Protein AF-A0A9E2AXS6-F1 (afdb_monomer)

Mean predicted aligned error: 6.11 Å

Sequence (182 aa):
MDFKIKNWVALSLIPQVILVKWMANYPDAIEKYYSEGIYPWISKFFRILYGWIPFSIGDVFYFILSVLAIWYVIKQWSEIRTYPLRFLRDVLFVLSIVYFTFHLLWGMNYYRQPLAQKFAFNEKHSDHDIIGLVEVLILKTNELQFRITQDTALAVNIPYSKNEIFNKTLIGYENLKKDYPF

Solvent-accessible surface area (backbone atoms only — not comparable to full-atom values): 10368 Å² total; per-residue (Å²): 130,60,72,66,58,50,50,52,47,22,59,44,35,58,62,50,53,52,50,52,61,57,53,52,77,37,20,69,57,34,36,57,54,39,53,68,47,50,36,54,57,53,53,48,52,52,41,69,76,48,60,84,51,98,59,66,64,65,58,54,50,54,50,52,51,50,53,51,52,52,50,49,50,64,75,40,43,68,57,42,71,75,39,49,69,61,48,50,46,54,50,36,28,51,48,23,54,51,52,51,48,43,38,73,66,55,49,54,61,80,34,38,68,57,66,43,71,76,67,70,49,85,87,76,81,53,74,65,57,53,50,53,50,51,53,53,50,51,54,51,49,53,51,49,46,30,72,76,56,76,36,83,87,56,80,82,80,74,96,61,54,73,68,55,51,51,52,51,48,53,54,48,51,64,55,47,37,76,83,50,82,123

Structure (mmCIF, N/CA/C/O backbone):
data_AF-A0A9E2AXS6-F1
#
_entry.id   AF-A0A9E2AXS6-F1
#
loop_
_atom_site.group_PDB
_atom_site.id
_atom_site.type_symbol
_atom_site.label_atom_id
_atom_site.label_alt_id
_atom_site.label_comp_id
_atom_site.label_asym_id
_atom_site.label_entity_id
_atom_site.label_seq_id
_atom_site.pdbx_PDB_ins_code
_atom_site.Cartn_x
_atom_site.Cartn_y
_atom_site.Cartn_z
_atom_site.occupancy
_atom_site.B_iso_or_equiv
_atom_site.auth_seq_id
_atom_site.auth_comp_id
_atom_site.auth_asym_id
_atom_site.auth_atom_id
_atom_site.pdbx_PDB_model_num
ATOM 1 N N . MET A 1 1 ? 24.253 -7.230 -12.692 1.00 58.81 1 MET A N 1
ATOM 2 C CA . MET A 1 1 ? 23.040 -8.008 -13.018 1.00 58.81 1 MET A CA 1
ATOM 3 C C . MET A 1 1 ? 22.976 -8.159 -14.522 1.00 58.81 1 MET A C 1
ATOM 5 O O . MET A 1 1 ? 23.030 -7.144 -15.210 1.00 58.81 1 MET A O 1
ATOM 9 N N . ASP A 1 2 ? 22.918 -9.391 -15.018 1.00 76.50 2 ASP A N 1
ATOM 10 C CA . ASP A 1 2 ? 22.950 -9.654 -16.455 1.00 76.50 2 ASP A CA 1
ATOM 11 C C . ASP A 1 2 ? 21.792 -8.968 -17.178 1.00 76.50 2 ASP A C 1
ATOM 13 O O . ASP A 1 2 ? 20.641 -9.012 -16.733 1.00 76.50 2 ASP A O 1
ATOM 17 N N . PHE A 1 3 ? 22.092 -8.366 -18.333 1.00 74.62 3 PHE A N 1
ATOM 18 C CA . PHE A 1 3 ? 21.101 -7.714 -19.194 1.00 74.62 3 PHE A CA 1
ATOM 19 C C . PHE A 1 3 ? 19.908 -8.628 -19.508 1.00 74.62 3 PHE A C 1
ATOM 21 O O . PHE A 1 3 ? 18.775 -8.158 -19.594 1.00 74.62 3 PHE A O 1
ATOM 28 N N . LYS A 1 4 ? 20.148 -9.941 -19.604 1.00 84.50 4 LYS A N 1
ATOM 29 C CA . LYS A 1 4 ? 19.104 -10.949 -19.814 1.00 84.50 4 LYS A CA 1
ATOM 30 C C . LYS A 1 4 ? 18.105 -11.003 -18.655 1.00 84.50 4 LYS A C 1
ATOM 32 O O . LYS A 1 4 ? 16.907 -11.004 -18.907 1.00 84.50 4 LYS A O 1
ATOM 37 N N . ILE A 1 5 ? 18.568 -10.986 -17.403 1.00 88.31 5 ILE A N 1
ATOM 38 C CA . ILE A 1 5 ? 17.687 -11.068 -16.225 1.00 88.31 5 ILE A CA 1
ATOM 39 C C . ILE A 1 5 ? 16.810 -9.816 -16.136 1.00 88.31 5 ILE A C 1
ATOM 41 O O . ILE A 1 5 ? 15.606 -9.926 -15.924 1.00 88.31 5 ILE A O 1
ATOM 45 N N . LYS A 1 6 ? 17.384 -8.626 -16.365 1.00 88.75 6 LYS A N 1
ATOM 46 C CA . LYS A 1 6 ? 16.609 -7.373 -16.392 1.00 88.75 6 LYS A CA 1
ATOM 47 C C . LYS A 1 6 ? 15.482 -7.416 -17.422 1.00 88.75 6 LYS A C 1
ATOM 49 O O . LYS A 1 6 ? 14.370 -7.002 -17.113 1.00 88.75 6 LYS A O 1
ATOM 54 N N . ASN A 1 7 ? 15.762 -7.932 -18.619 1.00 92.69 7 ASN A N 1
ATOM 55 C CA . ASN A 1 7 ? 14.753 -8.065 -19.667 1.00 92.69 7 ASN A CA 1
ATOM 56 C C . ASN A 1 7 ? 13.635 -9.027 -19.253 1.00 92.69 7 ASN A C 1
ATOM 58 O O . ASN A 1 7 ? 12.468 -8.681 -19.395 1.00 92.69 7 ASN A O 1
ATOM 62 N N . TRP A 1 8 ? 13.974 -10.198 -18.704 1.00 95.38 8 TRP A N 1
ATOM 63 C CA . TRP A 1 8 ? 12.973 -11.168 -18.247 1.00 95.38 8 TRP A CA 1
ATOM 64 C C . TRP A 1 8 ? 12.072 -10.605 -17.153 1.00 95.38 8 TRP A C 1
ATOM 66 O O . TRP A 1 8 ? 10.854 -10.743 -17.234 1.00 95.38 8 TRP A O 1
ATOM 76 N N . VAL A 1 9 ? 12.652 -9.918 -16.169 1.00 95.62 9 VAL A N 1
ATOM 77 C CA . VAL A 1 9 ? 11.870 -9.279 -15.106 1.00 95.62 9 VAL A CA 1
ATOM 78 C C . VAL A 1 9 ? 10.984 -8.174 -15.684 1.00 95.62 9 VAL A C 1
ATOM 80 O O . VAL A 1 9 ? 9.785 -8.185 -15.433 1.00 95.62 9 VAL A O 1
ATOM 83 N N . ALA A 1 10 ? 11.509 -7.282 -16.529 1.00 96.19 10 ALA A N 1
ATOM 84 C CA . ALA A 1 10 ? 10.700 -6.240 -17.169 1.00 96.19 10 ALA A CA 1
ATOM 85 C C . ALA A 1 10 ? 9.526 -6.822 -17.981 1.00 96.19 10 ALA A C 1
ATOM 87 O O . ALA A 1 10 ? 8.395 -6.354 -17.861 1.00 96.19 10 ALA A O 1
ATOM 88 N N . LEU A 1 11 ? 9.772 -7.880 -18.761 1.00 96.12 11 LEU A N 1
ATOM 89 C CA . LEU A 1 11 ? 8.738 -8.563 -19.544 1.00 96.12 11 LEU A CA 1
ATOM 90 C C . LEU A 1 11 ? 7.706 -9.276 -18.666 1.00 96.12 11 LEU A C 1
ATOM 92 O O . LEU A 1 11 ? 6.553 -9.397 -19.073 1.00 96.12 11 LEU A O 1
ATOM 96 N N . SER A 1 12 ? 8.084 -9.697 -17.455 1.00 97.06 12 SER A N 1
ATOM 97 C CA . SER A 1 12 ? 7.172 -10.356 -16.518 1.00 97.06 12 SER A CA 1
ATOM 98 C C . SER A 1 12 ? 6.053 -9.442 -16.003 1.00 97.06 12 SER A C 1
ATOM 100 O O . SER A 1 12 ? 5.047 -9.947 -15.512 1.00 97.06 12 SER A O 1
ATOM 102 N N . LEU A 1 13 ? 6.156 -8.117 -16.173 1.00 97.81 13 LEU A N 1
ATOM 103 C CA . LEU A 1 13 ? 5.074 -7.189 -15.829 1.00 97.81 13 LEU A CA 1
ATOM 104 C C . LEU A 1 13 ? 3.762 -7.535 -16.554 1.00 97.81 13 LEU A C 1
ATOM 106 O O . LEU A 1 13 ? 2.695 -7.490 -15.949 1.00 97.81 13 LEU A O 1
ATOM 110 N N . ILE A 1 14 ? 3.830 -7.923 -17.831 1.00 97.62 14 ILE A N 1
ATOM 111 C CA . ILE A 1 14 ? 2.642 -8.259 -18.630 1.00 97.62 14 ILE A CA 1
ATOM 112 C C . ILE A 1 14 ? 1.896 -9.474 -18.046 1.00 97.62 14 ILE A C 1
ATOM 114 O O . ILE A 1 14 ? 0.718 -9.327 -17.707 1.00 97.62 14 ILE A O 1
ATOM 118 N N . PRO A 1 15 ? 2.526 -10.656 -17.872 1.00 97.69 15 PRO A N 1
ATOM 119 C CA . PRO A 1 15 ? 1.846 -11.795 -17.268 1.00 97.69 15 PRO A CA 1
ATOM 120 C C . PRO A 1 15 ? 1.442 -11.540 -15.812 1.00 97.69 15 PRO A C 1
ATOM 122 O O . PRO A 1 15 ? 0.398 -12.039 -15.407 1.00 97.69 15 PRO A O 1
ATOM 125 N N . GLN A 1 16 ? 2.183 -10.733 -15.038 1.00 97.94 16 GLN A N 1
ATOM 126 C CA . GLN A 1 16 ? 1.755 -10.339 -13.688 1.00 97.94 16 GLN A CA 1
ATOM 127 C C . GLN A 1 16 ? 0.420 -9.583 -13.708 1.00 97.94 16 GLN A C 1
ATOM 129 O O . GLN A 1 16 ? -0.488 -9.932 -12.957 1.00 97.94 16 GLN A O 1
ATOM 134 N N . VAL A 1 17 ? 0.276 -8.576 -14.577 1.00 97.88 17 VAL A N 1
ATOM 135 C CA . VAL A 1 17 ? -0.967 -7.795 -14.693 1.00 97.88 17 VAL A CA 1
ATOM 136 C C . VAL A 1 17 ? -2.133 -8.676 -15.132 1.00 97.88 17 VAL A C 1
ATOM 138 O O . VAL A 1 17 ? -3.232 -8.564 -14.588 1.00 97.88 17 VAL A O 1
ATOM 141 N N . ILE A 1 18 ? -1.901 -9.571 -16.097 1.00 98.38 18 ILE A N 1
ATOM 142 C CA . ILE A 1 18 ? -2.919 -10.525 -16.555 1.00 98.38 18 ILE A CA 1
ATOM 143 C C . ILE A 1 18 ? -3.327 -11.459 -15.412 1.00 98.38 18 ILE A C 1
ATOM 145 O O . ILE A 1 18 ? -4.519 -11.644 -15.181 1.00 98.38 18 ILE A O 1
ATOM 149 N N . LEU A 1 19 ? -2.360 -12.002 -14.669 1.00 97.69 19 LEU A N 1
ATOM 150 C CA . LEU A 1 19 ? -2.612 -12.907 -13.552 1.00 97.69 19 LEU A CA 1
ATOM 151 C C . LEU A 1 19 ? -3.416 -12.222 -12.442 1.00 97.69 19 LEU A C 1
ATOM 153 O O . LEU A 1 19 ? -4.401 -12.785 -11.978 1.00 97.69 19 LEU A O 1
ATOM 157 N N . VAL A 1 20 ? -3.044 -11.001 -12.047 1.00 97.44 20 VAL A N 1
ATOM 158 C CA . VAL A 1 20 ? -3.787 -10.235 -11.034 1.00 97.44 20 VAL A CA 1
ATOM 159 C C . VAL A 1 20 ? -5.210 -9.954 -11.500 1.00 97.44 20 VAL A C 1
ATOM 161 O O . VAL A 1 20 ? -6.147 -10.210 -10.750 1.00 97.44 20 VAL A O 1
ATOM 164 N N . L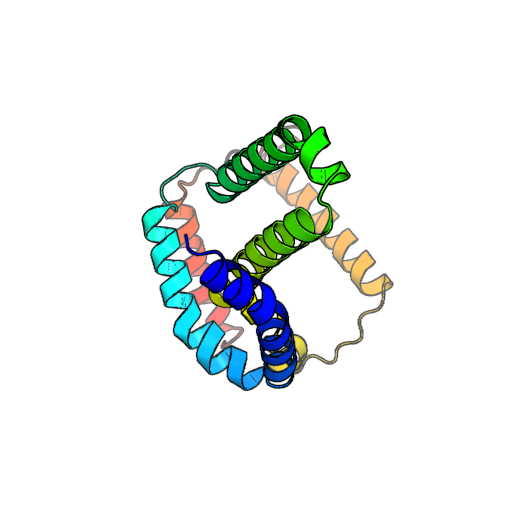YS A 1 21 ? -5.398 -9.489 -12.742 1.00 96.94 21 LYS A N 1
ATOM 165 C CA . LYS A 1 21 ? -6.742 -9.262 -13.295 1.00 96.94 21 LYS A CA 1
ATOM 166 C C . LYS A 1 21 ? -7.569 -10.540 -13.359 1.00 96.94 21 LYS A C 1
ATOM 168 O O . LYS A 1 21 ? -8.769 -10.491 -13.124 1.00 96.94 21 LYS A O 1
ATOM 173 N N . TRP A 1 22 ? -6.948 -11.670 -13.682 1.00 97.62 22 TRP A N 1
ATOM 174 C CA . TRP A 1 22 ? -7.623 -12.960 -13.682 1.00 97.62 22 TRP A CA 1
ATOM 175 C C . TRP A 1 22 ? -8.047 -13.359 -12.263 1.00 97.62 22 TRP A C 1
ATOM 177 O O . TRP A 1 22 ? -9.222 -13.660 -12.060 1.00 97.62 22 TRP A O 1
ATOM 187 N N . MET A 1 23 ? -7.140 -13.267 -11.282 1.00 96.25 23 MET A N 1
ATOM 188 C CA . MET A 1 23 ? -7.427 -13.545 -9.868 1.00 96.25 23 MET A CA 1
ATOM 189 C C . MET A 1 23 ? -8.508 -12.622 -9.295 1.00 96.25 23 MET A C 1
ATOM 191 O O . MET A 1 23 ? -9.326 -13.082 -8.508 1.00 96.25 23 MET A O 1
ATOM 195 N N . ALA A 1 24 ? -8.555 -11.355 -9.716 1.00 95.38 24 ALA A N 1
ATOM 196 C CA . ALA A 1 24 ? -9.552 -10.380 -9.274 1.00 95.38 24 ALA A CA 1
ATOM 197 C C . ALA A 1 24 ? -11.007 -10.789 -9.578 1.00 95.38 24 ALA A C 1
ATOM 199 O O . ALA A 1 24 ? -11.921 -10.280 -8.939 1.00 95.38 24 ALA A O 1
ATOM 200 N N . ASN A 1 25 ? -11.234 -11.729 -10.506 1.00 96.31 25 ASN A N 1
ATOM 201 C CA . ASN A 1 25 ? -12.567 -12.290 -10.763 1.00 96.31 25 ASN A CA 1
ATOM 202 C C . ASN A 1 25 ? -12.991 -13.357 -9.739 1.00 96.31 25 ASN A C 1
ATOM 204 O O . ASN A 1 25 ? -14.109 -13.857 -9.822 1.00 96.31 25 ASN A O 1
ATOM 208 N N . TYR A 1 26 ? -12.132 -13.701 -8.772 1.00 96.06 26 TYR A N 1
ATOM 209 C CA . TYR A 1 26 ? -12.410 -14.693 -7.730 1.00 96.06 26 TYR A CA 1
ATOM 210 C C . TYR A 1 26 ? -12.238 -14.108 -6.312 1.00 96.06 26 TYR A C 1
ATOM 212 O O . TYR A 1 26 ? -11.352 -14.551 -5.571 1.00 96.06 26 TYR A O 1
ATOM 220 N N . PRO A 1 27 ? -13.078 -13.138 -5.894 1.00 94.50 27 PRO A N 1
ATOM 221 C CA . PRO A 1 27 ? -12.972 -12.510 -4.574 1.00 94.50 27 PRO A CA 1
ATOM 222 C C . PRO A 1 27 ? -13.019 -13.500 -3.402 1.00 94.50 27 PRO A C 1
ATOM 224 O O . PRO A 1 27 ? -12.298 -13.314 -2.425 1.00 94.50 27 PRO A O 1
ATOM 227 N N . ASP A 1 28 ? -13.789 -14.587 -3.517 1.00 94.38 28 ASP A N 1
ATOM 228 C CA . ASP A 1 28 ? -13.878 -15.644 -2.493 1.00 94.38 28 ASP 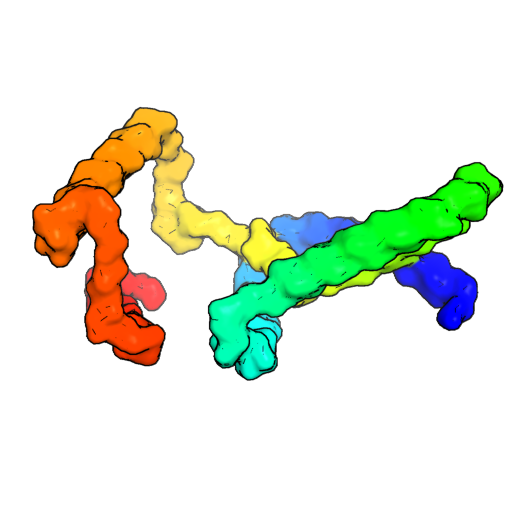A CA 1
ATOM 229 C C . ASP A 1 28 ? -12.549 -16.361 -2.265 1.00 94.38 28 ASP A C 1
ATOM 231 O O . ASP A 1 28 ? -12.155 -16.651 -1.134 1.00 94.38 28 ASP A O 1
ATOM 235 N N . ALA A 1 29 ? -11.834 -16.644 -3.356 1.00 95.69 29 ALA A N 1
ATOM 236 C CA . ALA A 1 29 ? -10.525 -17.271 -3.285 1.00 95.69 29 ALA A CA 1
ATOM 237 C C . ALA A 1 29 ? -9.503 -16.310 -2.664 1.00 95.69 29 ALA A C 1
ATOM 239 O O . ALA A 1 29 ? -8.674 -16.726 -1.855 1.00 95.69 29 ALA A O 1
ATOM 240 N N . ILE A 1 30 ? -9.578 -15.023 -3.008 1.00 96.75 30 ILE A N 1
ATOM 241 C CA . ILE A 1 30 ? -8.710 -13.992 -2.434 1.00 96.75 30 ILE A CA 1
ATOM 242 C C . ILE A 1 30 ? -8.968 -13.845 -0.935 1.00 96.75 30 ILE A C 1
ATOM 244 O O . ILE A 1 30 ? -8.006 -13.873 -0.168 1.00 96.75 30 ILE A O 1
ATOM 248 N N . GLU A 1 31 ? -10.232 -13.760 -0.512 1.00 94.81 31 GLU A N 1
ATOM 249 C CA . GLU A 1 31 ? -10.616 -13.685 0.902 1.00 94.81 31 GLU A CA 1
ATOM 250 C C . GLU A 1 31 ? -9.997 -14.855 1.677 1.00 94.81 31 GLU A C 1
ATOM 252 O O . GLU A 1 31 ? -9.205 -14.652 2.597 1.00 94.81 31 GLU A O 1
ATOM 257 N N . LYS A 1 32 ? -10.276 -16.084 1.231 1.00 95.94 32 LYS A N 1
ATOM 258 C CA . LYS A 1 32 ? -9.901 -17.306 1.943 1.00 95.94 32 LYS A CA 1
ATOM 259 C C . LYS A 1 32 ? -8.396 -17.573 1.948 1.00 95.94 32 LYS A C 1
ATOM 261 O O . LYS A 1 32 ? -7.821 -17.892 2.986 1.00 95.94 32 LYS A O 1
ATOM 266 N N . TYR A 1 33 ? -7.747 -17.513 0.786 1.00 96.69 33 TYR A N 1
ATOM 267 C CA . TYR A 1 33 ? -6.356 -17.958 0.652 1.00 96.69 33 TYR A CA 1
ATOM 268 C C . TYR A 1 33 ? -5.357 -16.831 0.897 1.00 96.69 33 TYR A C 1
ATOM 270 O O . TYR A 1 33 ? -4.318 -17.053 1.522 1.00 96.69 33 TYR A O 1
ATOM 278 N N . TYR A 1 34 ? -5.654 -15.618 0.429 1.00 97.19 34 TYR A N 1
ATOM 279 C CA . TYR A 1 34 ? -4.746 -14.489 0.579 1.00 97.19 34 TYR A CA 1
ATOM 280 C C . TYR A 1 34 ? -5.049 -13.680 1.841 1.00 97.19 34 TYR A C 1
ATOM 282 O O . TYR A 1 34 ? -4.175 -13.574 2.698 1.00 97.19 34 TYR A O 1
ATOM 290 N N . SER A 1 35 ? -6.254 -13.125 1.979 1.00 96.44 35 SER A N 1
ATOM 291 C CA . SER A 1 35 ? -6.574 -12.135 3.017 1.00 96.44 35 SER A CA 1
ATOM 292 C C . SER A 1 35 ? -6.671 -12.726 4.422 1.00 96.44 35 SER A C 1
ATOM 294 O O . SER A 1 35 ? -6.150 -12.130 5.363 1.00 96.44 35 SER A O 1
ATOM 296 N N . GLU A 1 36 ? -7.297 -13.892 4.566 1.00 95.56 36 GLU A N 1
ATOM 297 C CA . GLU A 1 36 ? -7.407 -14.628 5.833 1.00 95.56 36 GLU A CA 1
ATOM 298 C C . GLU A 1 36 ? -6.261 -15.635 6.022 1.00 95.56 36 GLU A C 1
ATOM 300 O O . GLU A 1 36 ? -5.905 -15.970 7.150 1.00 95.56 36 GLU A O 1
ATOM 305 N N . GLY A 1 37 ? -5.651 -16.094 4.924 1.00 96.62 37 GLY A N 1
ATOM 306 C CA . GLY A 1 37 ? -4.568 -17.078 4.932 1.00 96.62 37 GLY A CA 1
ATOM 307 C C . GLY A 1 37 ? -3.175 -16.458 5.050 1.00 96.62 37 GLY A C 1
ATOM 308 O O . GLY A 1 37 ? -2.561 -16.480 6.114 1.00 96.62 37 GLY A O 1
ATOM 309 N N . ILE A 1 38 ? -2.637 -15.947 3.939 1.00 97.25 38 ILE A N 1
ATOM 310 C CA . ILE A 1 38 ? -1.235 -15.499 3.821 1.00 97.25 38 ILE A CA 1
ATOM 311 C C . ILE A 1 38 ? -0.999 -14.136 4.490 1.00 97.25 38 ILE A C 1
ATOM 313 O O . ILE A 1 38 ? -0.020 -13.943 5.218 1.00 97.25 38 ILE A O 1
ATOM 317 N N . TYR A 1 39 ? -1.885 -13.175 4.244 1.00 97.81 39 TYR A N 1
ATOM 318 C CA . TYR A 1 39 ? -1.714 -11.778 4.629 1.00 97.81 39 TYR A CA 1
ATOM 319 C C . TYR A 1 39 ? -1.566 -11.547 6.144 1.00 97.81 39 TYR A C 1
ATOM 321 O O . TYR A 1 39 ? -0.737 -10.713 6.516 1.00 97.81 39 TYR A O 1
ATOM 329 N N . PRO A 1 40 ? -2.251 -12.272 7.054 1.00 97.75 40 PRO A N 1
ATOM 330 C CA . PRO A 1 40 ? -2.050 -12.095 8.491 1.00 97.75 40 PRO A CA 1
ATOM 331 C C . PRO A 1 40 ? -0.609 -12.370 8.934 1.00 97.75 40 PRO A C 1
ATOM 333 O O . PRO A 1 40 ? -0.093 -11.661 9.800 1.00 97.75 40 PRO A O 1
ATOM 336 N N . TRP A 1 41 ? 0.079 -13.333 8.308 1.00 97.62 41 TRP A N 1
ATOM 337 C CA . TRP A 1 41 ? 1.494 -13.610 8.578 1.00 97.62 41 TRP A CA 1
ATOM 338 C C . TRP A 1 41 ? 2.393 -12.478 8.091 1.00 97.62 41 TRP A C 1
ATOM 340 O O . TRP A 1 41 ? 3.261 -12.026 8.839 1.00 97.62 41 TRP A O 1
ATOM 350 N N . ILE A 1 42 ? 2.143 -11.974 6.878 1.00 97.00 42 ILE A N 1
ATOM 351 C CA . ILE A 1 42 ? 2.857 -10.822 6.307 1.00 97.00 42 ILE A CA 1
ATOM 352 C C . ILE A 1 42 ? 2.673 -9.590 7.207 1.00 97.00 42 ILE A C 1
ATOM 354 O O . ILE A 1 42 ? 3.645 -8.963 7.630 1.00 97.00 42 ILE A O 1
ATOM 358 N N . SER A 1 43 ? 1.426 -9.277 7.560 1.00 96.19 43 SER A N 1
ATOM 359 C CA . SER A 1 43 ? 1.055 -8.152 8.422 1.00 96.19 43 SER A CA 1
ATOM 360 C C . SER A 1 43 ? 1.694 -8.263 9.809 1.00 96.19 43 SER A C 1
ATOM 362 O O . SER A 1 43 ? 2.255 -7.288 10.316 1.00 96.19 43 SER A O 1
ATOM 364 N N . LYS A 1 44 ? 1.684 -9.457 10.418 1.00 96.56 44 LYS A N 1
ATOM 365 C CA . LYS A 1 44 ? 2.332 -9.705 11.713 1.00 96.56 44 LYS A CA 1
ATOM 366 C C . LYS A 1 44 ? 3.847 -9.525 11.631 1.00 96.56 44 LYS A C 1
ATOM 368 O O . LYS A 1 44 ? 4.413 -8.878 12.507 1.00 96.56 44 LYS A O 1
ATOM 373 N N . PHE A 1 45 ? 4.490 -10.051 10.590 1.00 96.62 45 PHE A N 1
ATOM 374 C CA . PHE A 1 45 ? 5.928 -9.902 10.373 1.00 96.62 45 PHE A CA 1
ATOM 375 C C . PHE A 1 45 ? 6.339 -8.425 10.306 1.00 96.62 45 PHE A C 1
ATOM 377 O O . PHE A 1 45 ? 7.180 -7.985 11.090 1.00 96.62 45 PHE A O 1
ATOM 384 N N . PHE A 1 46 ? 5.684 -7.628 9.458 1.00 94.69 46 PHE A N 1
ATOM 385 C CA . PHE A 1 46 ? 5.992 -6.200 9.352 1.00 94.69 46 PHE A CA 1
ATOM 386 C C . PHE A 1 46 ? 5.644 -5.412 10.616 1.00 94.69 46 PHE A C 1
ATOM 388 O O . PHE A 1 46 ? 6.364 -4.480 10.973 1.00 94.69 46 PHE A O 1
ATOM 395 N N . ARG A 1 47 ? 4.591 -5.804 11.341 1.00 92.56 47 ARG A N 1
ATOM 396 C CA . ARG A 1 47 ? 4.250 -5.197 12.634 1.00 92.56 47 ARG A CA 1
ATOM 397 C C . ARG A 1 47 ? 5.313 -5.462 13.697 1.00 92.56 47 ARG A C 1
ATOM 399 O O . ARG A 1 47 ? 5.593 -4.566 14.482 1.00 92.56 47 ARG A O 1
ATOM 406 N N . ILE A 1 48 ? 5.919 -6.648 13.718 1.00 95.19 48 ILE A N 1
ATOM 407 C CA . ILE A 1 48 ? 7.039 -6.949 14.622 1.00 95.19 48 ILE A CA 1
ATOM 408 C C . ILE A 1 48 ? 8.260 -6.103 14.248 1.00 95.19 48 ILE A C 1
ATOM 410 O O . ILE A 1 48 ? 8.884 -5.513 15.126 1.00 95.19 48 ILE A O 1
ATOM 414 N N . LEU A 1 49 ? 8.575 -6.002 12.953 1.00 95.50 49 LEU A N 1
ATOM 415 C CA . LEU A 1 49 ? 9.744 -5.253 12.491 1.00 95.50 49 LEU A CA 1
ATOM 416 C C . LEU A 1 49 ? 9.635 -3.745 12.729 1.00 95.50 49 LEU A C 1
ATOM 418 O O . LEU A 1 49 ? 10.602 -3.136 13.181 1.00 95.50 49 LEU A O 1
ATOM 422 N N . TYR A 1 50 ? 8.483 -3.146 12.418 1.00 93.56 50 TYR A N 1
ATOM 423 C CA . TYR A 1 50 ? 8.338 -1.689 12.343 1.00 93.56 50 TYR A CA 1
ATOM 424 C C . TYR A 1 50 ? 7.318 -1.104 13.325 1.00 93.56 50 TYR A C 1
ATOM 426 O O . TYR A 1 50 ? 7.296 0.105 13.521 1.00 93.56 50 TYR A O 1
ATOM 434 N N . GLY A 1 51 ? 6.479 -1.920 13.971 1.00 88.69 51 GLY A N 1
ATOM 435 C CA . GLY A 1 51 ? 5.363 -1.432 14.794 1.00 88.69 51 GLY A CA 1
ATOM 436 C C . GLY A 1 51 ? 5.765 -0.751 16.105 1.00 88.69 51 GLY A C 1
ATOM 437 O O . GLY A 1 51 ? 4.949 -0.052 16.699 1.00 88.69 51 GLY A O 1
ATOM 438 N N . TRP A 1 52 ? 7.008 -0.930 16.557 1.00 89.88 52 TRP A N 1
ATOM 439 C CA . TRP A 1 52 ? 7.557 -0.242 17.731 1.00 89.88 52 TRP A CA 1
ATOM 440 C C . TRP A 1 52 ? 8.106 1.157 17.403 1.00 89.88 52 TRP A C 1
ATOM 442 O O . TRP A 1 52 ? 8.383 1.935 18.316 1.00 89.88 52 TRP A O 1
ATOM 452 N N . ILE A 1 53 ? 8.247 1.496 16.118 1.00 93.12 53 ILE A N 1
ATOM 453 C CA . ILE A 1 53 ? 8.761 2.790 15.670 1.00 93.12 53 ILE A CA 1
ATOM 454 C C . ILE A 1 53 ? 7.607 3.806 15.696 1.00 93.12 53 ILE A C 1
ATOM 456 O O . ILE A 1 53 ? 6.535 3.532 15.155 1.00 93.12 53 ILE A O 1
ATOM 460 N N . PRO A 1 54 ? 7.772 4.984 16.329 1.00 89.00 54 PRO A N 1
ATOM 461 C CA . PRO A 1 54 ? 6.664 5.909 16.583 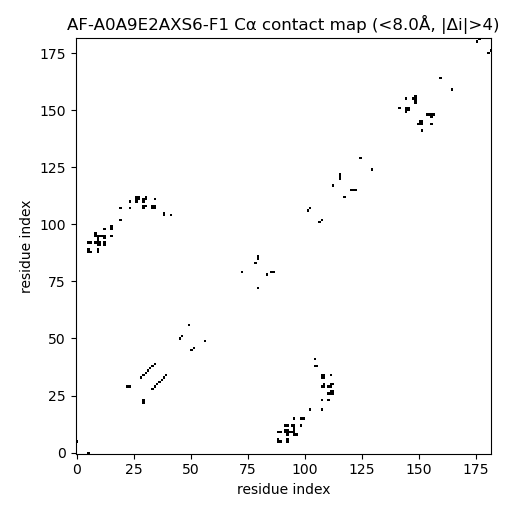1.00 89.00 54 PRO A CA 1
ATOM 462 C C . PRO A 1 54 ? 6.205 6.712 15.354 1.00 89.00 54 PRO A C 1
ATOM 464 O O . PRO A 1 54 ? 5.313 7.547 15.486 1.00 89.00 54 PRO A O 1
ATOM 467 N N . PHE A 1 55 ? 6.791 6.471 14.180 1.00 90.75 55 PHE A N 1
ATOM 468 C CA . PHE A 1 55 ? 6.459 7.115 12.907 1.00 90.75 55 PHE A CA 1
ATOM 469 C C . PHE A 1 55 ? 6.432 6.089 11.762 1.00 90.75 55 PHE A C 1
ATOM 471 O O . PHE A 1 55 ? 6.978 4.991 11.880 1.00 90.75 55 PHE A O 1
ATOM 478 N N . SER A 1 56 ? 5.796 6.443 10.641 1.00 92.44 56 SER A N 1
ATOM 479 C CA . SER A 1 56 ? 5.653 5.557 9.479 1.00 92.44 56 SER A CA 1
ATOM 480 C C . SER A 1 56 ? 6.995 5.335 8.772 1.00 92.44 56 SER A C 1
ATOM 482 O O . SER A 1 56 ? 7.538 6.232 8.128 1.00 92.44 56 SER A O 1
ATOM 484 N N . ILE A 1 57 ? 7.521 4.110 8.841 1.00 93.50 57 ILE A N 1
ATOM 485 C CA . ILE A 1 57 ? 8.694 3.696 8.050 1.00 93.50 57 ILE A CA 1
ATOM 486 C C . ILE A 1 57 ? 8.396 3.712 6.548 1.00 93.50 57 ILE A C 1
ATOM 488 O O . ILE A 1 57 ? 9.285 4.009 5.749 1.00 93.50 57 ILE A O 1
ATOM 492 N N . GLY A 1 58 ? 7.147 3.438 6.162 1.00 91.19 58 GLY A N 1
ATOM 493 C CA . GLY A 1 58 ? 6.712 3.517 4.769 1.00 91.19 58 GLY A CA 1
ATOM 494 C C . GLY A 1 58 ? 6.897 4.920 4.194 1.00 91.19 58 GLY A C 1
ATOM 495 O O . GLY A 1 58 ? 7.432 5.057 3.098 1.00 91.19 58 GLY A O 1
ATOM 496 N N . ASP A 1 59 ? 6.557 5.958 4.959 1.00 94.31 59 ASP A N 1
ATOM 497 C CA . ASP A 1 59 ? 6.662 7.352 4.507 1.00 94.31 59 ASP A CA 1
ATOM 498 C C . ASP A 1 59 ? 8.124 7.750 4.287 1.00 94.31 59 ASP A C 1
ATOM 500 O O . ASP A 1 59 ? 8.463 8.366 3.276 1.00 94.31 59 ASP A O 1
ATOM 504 N N . VAL A 1 60 ? 9.014 7.324 5.189 1.00 95.50 60 VAL A N 1
ATOM 505 C CA . VAL A 1 60 ? 10.462 7.520 5.033 1.00 95.50 60 VAL A CA 1
ATOM 506 C C . VAL A 1 60 ? 10.977 6.799 3.787 1.00 95.50 60 VAL A C 1
ATOM 508 O O . VAL A 1 60 ? 11.753 7.367 3.018 1.00 95.50 60 VAL A O 1
ATOM 511 N N . PHE A 1 61 ? 10.525 5.566 3.549 1.00 92.81 61 PHE A N 1
ATOM 512 C CA . PHE A 1 61 ? 10.903 4.801 2.365 1.00 92.81 61 PHE A CA 1
ATOM 513 C C . PHE A 1 61 ? 10.423 5.475 1.070 1.00 92.81 61 PHE A C 1
ATOM 515 O O . PHE A 1 61 ? 11.218 5.638 0.142 1.00 92.81 61 PHE A O 1
ATOM 522 N N . TYR A 1 62 ? 9.170 5.941 1.016 1.00 92.56 62 TYR A N 1
ATOM 523 C CA . TYR A 1 62 ? 8.642 6.691 -0.128 1.00 92.56 62 TYR A CA 1
ATOM 524 C C . TYR A 1 62 ? 9.406 7.991 -0.371 1.00 92.56 62 TYR A C 1
ATOM 526 O O . TYR A 1 62 ? 9.720 8.306 -1.521 1.00 92.56 62 TYR A O 1
ATOM 534 N N . PHE A 1 63 ? 9.753 8.719 0.691 1.00 96.25 63 PHE A N 1
ATOM 535 C CA . PHE A 1 63 ? 10.548 9.938 0.588 1.00 96.25 63 PHE A CA 1
ATOM 536 C C . PHE A 1 63 ? 11.929 9.660 -0.019 1.00 96.25 63 PHE A C 1
ATOM 538 O O . PHE A 1 63 ? 12.297 10.274 -1.022 1.00 96.25 63 PHE A O 1
ATOM 545 N N . ILE A 1 64 ? 12.667 8.684 0.524 1.00 96.81 64 ILE A N 1
ATOM 546 C CA . ILE A 1 64 ? 14.001 8.315 0.028 1.00 96.81 64 ILE A CA 1
ATOM 547 C C . ILE A 1 64 ? 13.932 7.850 -1.430 1.00 96.81 64 ILE A C 1
ATOM 549 O O . ILE A 1 64 ? 14.710 8.325 -2.258 1.00 96.81 64 ILE A O 1
ATOM 553 N N . LEU A 1 65 ? 12.995 6.959 -1.770 1.00 94.19 65 LEU A N 1
ATOM 554 C CA . LEU A 1 65 ? 12.828 6.487 -3.146 1.00 94.19 65 LEU A CA 1
ATOM 555 C C . LEU A 1 65 ? 12.524 7.630 -4.118 1.00 94.19 65 LEU A C 1
ATOM 557 O O . LEU A 1 65 ? 13.091 7.659 -5.209 1.00 94.19 65 LEU A O 1
ATOM 561 N N . SER A 1 66 ? 11.675 8.578 -3.720 1.00 95.38 66 SER A N 1
ATOM 562 C CA . SER A 1 66 ? 11.321 9.731 -4.554 1.00 95.38 66 SER A CA 1
ATOM 563 C C . SER A 1 66 ? 12.535 10.623 -4.814 1.00 95.38 66 SER A C 1
ATOM 565 O O . SER A 1 66 ? 12.804 10.982 -5.960 1.00 95.38 66 SER A O 1
ATOM 567 N N . VAL A 1 67 ? 13.322 10.920 -3.774 1.00 97.62 67 VAL A N 1
ATOM 568 C CA . VAL A 1 67 ? 14.561 11.704 -3.899 1.00 97.62 67 VAL A CA 1
ATOM 569 C C . VAL A 1 67 ? 15.568 10.998 -4.809 1.00 97.62 67 VAL A C 1
ATOM 571 O O . VAL A 1 67 ? 16.121 11.625 -5.713 1.00 97.62 67 VAL A O 1
ATOM 574 N N . LEU A 1 68 ? 15.781 9.692 -4.621 1.00 96.00 68 LEU A N 1
ATOM 575 C CA . LEU A 1 68 ? 16.699 8.907 -5.451 1.00 96.00 68 LEU A CA 1
ATOM 576 C C . LEU A 1 68 ? 16.247 8.838 -6.914 1.00 96.00 68 LEU A C 1
ATOM 578 O O . LEU A 1 68 ? 17.084 8.953 -7.809 1.00 96.00 68 LEU A O 1
ATOM 582 N N . ALA A 1 69 ? 14.945 8.684 -7.167 1.00 94.06 69 ALA A N 1
ATOM 583 C CA . ALA A 1 69 ? 14.390 8.664 -8.516 1.00 94.06 69 ALA A CA 1
ATOM 584 C C . ALA A 1 69 ? 14.590 10.010 -9.229 1.00 94.06 69 ALA A C 1
ATOM 586 O O . ALA A 1 69 ? 15.083 10.037 -10.358 1.00 94.06 69 ALA A O 1
ATOM 587 N N . ILE A 1 70 ? 14.279 11.125 -8.559 1.00 96.62 70 ILE A N 1
ATOM 588 C CA . ILE A 1 70 ? 14.488 12.477 -9.098 1.00 96.62 70 ILE A CA 1
ATOM 589 C C . ILE A 1 70 ? 15.973 12.711 -9.380 1.00 96.62 70 ILE A C 1
ATOM 591 O O . ILE A 1 70 ? 16.342 13.123 -10.481 1.00 96.62 70 ILE A O 1
ATOM 595 N N . TRP A 1 71 ? 16.837 12.401 -8.412 1.00 96.94 71 TRP A N 1
ATOM 596 C CA . TRP A 1 71 ? 18.281 12.548 -8.566 1.00 96.94 71 TRP A CA 1
ATOM 597 C C . TRP A 1 71 ? 18.824 11.722 -9.738 1.00 96.94 71 TRP A C 1
ATOM 599 O O . TRP A 1 71 ? 19.612 12.236 -10.533 1.00 96.94 71 TRP A O 1
ATOM 609 N N . TYR A 1 72 ? 18.369 10.474 -9.892 1.00 94.19 72 TYR A N 1
ATOM 610 C CA . TYR A 1 72 ? 18.743 9.614 -11.014 1.00 94.19 72 TYR A CA 1
ATOM 611 C C . TYR A 1 72 ? 18.338 10.223 -12.362 1.00 94.19 72 TYR A C 1
ATOM 613 O O . TYR A 1 72 ? 19.167 10.292 -13.268 1.00 94.19 72 TYR A O 1
ATOM 621 N N . VAL A 1 73 ? 17.101 10.716 -12.490 1.00 94.88 73 VAL A N 1
ATOM 622 C CA . VAL A 1 73 ? 16.611 11.331 -13.735 1.00 94.88 73 VAL A CA 1
ATOM 623 C C . VAL A 1 73 ? 17.409 12.585 -14.093 1.00 94.88 73 VAL A C 1
ATOM 625 O O . VAL A 1 73 ? 17.800 12.737 -15.249 1.00 94.88 73 VAL A O 1
ATOM 628 N N . ILE A 1 74 ? 17.694 13.455 -13.118 1.00 96.38 74 ILE A N 1
ATOM 629 C CA . ILE A 1 74 ? 18.491 14.672 -13.341 1.00 96.38 74 ILE A CA 1
ATOM 630 C C . ILE A 1 74 ? 19.911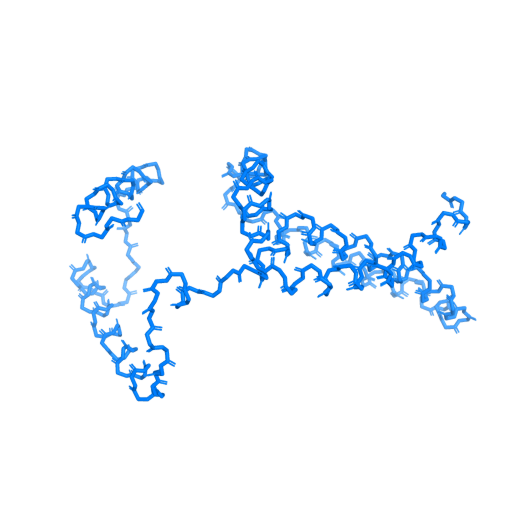 14.303 -13.778 1.00 96.38 74 ILE A C 1
ATOM 632 O O . ILE A 1 74 ? 20.405 14.809 -14.785 1.00 96.38 74 ILE A O 1
ATOM 636 N N . LYS A 1 75 ? 20.565 13.394 -13.045 1.00 95.81 75 LYS A N 1
ATOM 637 C CA . LYS A 1 75 ? 21.948 12.986 -13.313 1.00 95.81 75 LYS A CA 1
ATOM 638 C C . LYS A 1 75 ? 22.102 12.296 -14.668 1.00 95.81 75 LYS A C 1
ATOM 640 O O . LYS A 1 75 ? 23.095 12.519 -15.354 1.00 95.81 75 LYS A O 1
ATOM 645 N N . GLN A 1 76 ? 21.126 11.475 -15.052 1.00 94.06 76 GLN A N 1
ATOM 646 C CA . GLN A 1 76 ? 21.187 10.643 -16.253 1.00 94.06 76 GLN A CA 1
ATOM 647 C C . GLN A 1 76 ? 20.432 11.241 -17.449 1.00 94.06 76 GLN A C 1
ATOM 649 O O . GLN A 1 76 ? 20.236 10.561 -18.455 1.00 94.06 76 GLN A O 1
ATOM 654 N N . TRP A 1 77 ? 20.028 12.514 -17.369 1.00 95.06 77 TRP A N 1
ATOM 655 C CA . TRP A 1 77 ? 19.157 13.165 -18.351 1.00 95.06 77 TRP A CA 1
ATOM 656 C C . TRP A 1 77 ? 19.658 13.073 -19.798 1.00 95.06 77 TRP A C 1
ATOM 658 O O . TRP A 1 77 ? 18.876 12.816 -20.717 1.00 95.06 77 TRP A O 1
ATOM 668 N N . SER A 1 78 ? 20.965 13.247 -20.012 1.00 94.25 78 SER A N 1
ATOM 669 C CA . SER A 1 78 ? 21.575 13.137 -21.340 1.00 94.25 78 SER A CA 1
ATOM 670 C C . SER A 1 78 ? 21.462 11.716 -21.901 1.00 94.25 78 SER A C 1
ATOM 672 O O . SER A 1 78 ? 20.975 11.548 -23.016 1.00 94.25 78 SER A O 1
ATOM 674 N N . GLU A 1 79 ? 21.817 10.687 -21.125 1.00 92.31 79 GLU A N 1
ATOM 675 C CA . GLU A 1 79 ? 21.708 9.288 -21.565 1.00 92.31 79 GLU A CA 1
ATOM 676 C C . GLU A 1 79 ? 20.247 8.872 -21.770 1.00 92.31 79 GLU A C 1
ATOM 678 O O . GLU A 1 79 ? 19.955 8.167 -22.732 1.00 92.31 79 GLU A O 1
ATOM 683 N N . ILE A 1 80 ? 19.321 9.335 -20.923 1.00 94.38 80 ILE A N 1
ATOM 684 C CA . ILE A 1 80 ? 17.882 9.068 -21.076 1.00 94.38 80 ILE A CA 1
ATOM 685 C C . ILE A 1 80 ? 17.388 9.575 -22.435 1.00 94.38 80 ILE A C 1
ATOM 687 O O . ILE A 1 80 ? 16.656 8.866 -23.127 1.00 94.38 80 ILE A O 1
ATOM 691 N N . ARG A 1 81 ? 17.819 10.774 -22.848 1.00 93.75 81 ARG A N 1
ATOM 692 C CA . ARG A 1 81 ? 17.475 11.334 -24.162 1.00 93.75 81 ARG A CA 1
ATOM 693 C C . ARG A 1 81 ? 18.140 10.597 -25.319 1.00 93.75 81 ARG A C 1
ATOM 695 O O . ARG A 1 81 ? 17.509 10.433 -26.357 1.00 93.75 81 ARG A O 1
ATOM 702 N N . THR A 1 82 ? 19.383 10.150 -25.156 1.00 95.50 82 THR A N 1
ATOM 703 C CA . THR A 1 82 ? 20.107 9.421 -26.208 1.00 95.50 82 THR A CA 1
ATOM 704 C C . THR A 1 82 ? 19.618 7.977 -26.369 1.00 95.50 82 THR A C 1
ATOM 706 O O . THR A 1 82 ? 19.565 7.471 -27.487 1.00 95.50 82 THR A O 1
ATOM 709 N N . TYR A 1 83 ? 19.224 7.308 -25.281 1.00 95.06 83 TYR A N 1
ATOM 710 C CA . TYR A 1 83 ? 18.833 5.893 -25.264 1.00 95.06 83 TYR A CA 1
ATOM 711 C C . TYR A 1 83 ? 17.485 5.665 -24.553 1.00 95.06 83 TYR A C 1
ATOM 713 O O . TYR A 1 83 ? 17.417 4.934 -23.556 1.00 95.06 83 TYR A O 1
ATOM 721 N N . PRO A 1 84 ? 16.375 6.209 -25.082 1.00 93.62 84 PRO A N 1
ATOM 722 C CA . PRO A 1 84 ? 15.073 6.167 -24.413 1.00 93.62 84 PRO A CA 1
ATOM 723 C C . PRO A 1 84 ? 14.547 4.740 -24.198 1.00 93.62 84 PRO A C 1
ATOM 725 O O . PRO A 1 84 ? 13.927 4.459 -23.177 1.00 93.62 84 PRO A O 1
ATOM 728 N N . LEU A 1 85 ? 14.845 3.800 -25.104 1.00 93.75 85 LEU A N 1
ATOM 729 C CA . LEU A 1 85 ? 14.430 2.397 -24.960 1.00 93.75 85 LEU A CA 1
ATOM 730 C C . LEU A 1 85 ? 15.149 1.676 -23.811 1.00 93.75 85 LEU A C 1
ATOM 732 O O . LEU A 1 85 ? 14.564 0.814 -23.155 1.00 93.75 85 LEU A O 1
ATOM 736 N N . ARG A 1 86 ? 16.411 2.036 -23.537 1.00 91.88 86 ARG A N 1
ATOM 737 C CA . ARG A 1 86 ? 17.153 1.497 -22.389 1.00 91.88 86 ARG A CA 1
ATOM 738 C C . ARG A 1 86 ? 16.527 1.989 -21.088 1.00 91.88 86 ARG A C 1
ATOM 740 O O . ARG A 1 86 ? 16.283 1.178 -20.198 1.00 91.88 86 ARG A O 1
ATOM 747 N N . PHE A 1 87 ? 16.229 3.286 -21.022 1.00 93.25 87 PHE A N 1
ATOM 748 C CA . PHE A 1 87 ? 15.543 3.880 -19.881 1.00 93.25 87 PHE A CA 1
ATOM 749 C C . PHE A 1 87 ? 14.155 3.262 -19.674 1.00 93.25 87 PHE A C 1
ATOM 751 O O . PHE A 1 87 ? 13.843 2.840 -18.565 1.00 93.25 87 PHE A O 1
ATOM 758 N N . LEU A 1 88 ? 13.363 3.094 -20.740 1.00 94.06 88 LEU A N 1
ATOM 759 C CA . LEU A 1 88 ? 12.056 2.436 -20.675 1.00 94.06 88 LEU A CA 1
ATOM 760 C C . LEU A 1 88 ? 12.155 1.016 -20.105 1.00 94.06 88 LEU A C 1
ATOM 762 O O . LEU A 1 88 ? 11.371 0.657 -19.232 1.00 94.06 88 LEU A O 1
ATOM 766 N N . ARG A 1 89 ? 13.134 0.212 -20.542 1.00 94.38 89 ARG A N 1
ATOM 767 C CA . ARG A 1 89 ? 13.371 -1.120 -19.964 1.00 94.38 89 ARG A CA 1
ATOM 768 C C . ARG A 1 89 ? 13.664 -1.036 -18.466 1.00 94.38 89 ARG A C 1
ATOM 770 O O . ARG A 1 89 ? 13.127 -1.837 -17.708 1.00 94.38 89 ARG A O 1
ATOM 777 N N . ASP A 1 90 ? 14.526 -0.116 -18.038 1.00 92.50 90 ASP A N 1
ATOM 778 C CA . ASP A 1 90 ? 14.860 0.032 -16.617 1.00 92.50 90 ASP A CA 1
ATOM 779 C C . ASP A 1 90 ? 13.642 0.500 -15.793 1.00 92.50 90 ASP A C 1
ATOM 781 O O . ASP A 1 90 ? 13.427 -0.006 -14.693 1.00 92.50 90 ASP A O 1
ATOM 785 N N . VAL A 1 91 ? 12.780 1.358 -16.348 1.00 94.38 91 VAL A N 1
ATOM 786 C CA . VAL A 1 91 ? 11.487 1.721 -15.740 1.00 94.38 91 VAL A CA 1
ATOM 787 C C . VAL A 1 91 ? 10.561 0.507 -15.641 1.00 94.38 91 VAL A C 1
ATOM 789 O O . VAL A 1 91 ? 10.042 0.230 -14.564 1.00 94.38 91 VAL A O 1
ATOM 792 N N . LEU A 1 92 ? 10.379 -0.260 -16.721 1.00 96.50 92 LEU A N 1
ATOM 793 C CA . LEU A 1 92 ? 9.544 -1.470 -16.724 1.00 96.50 92 LEU A CA 1
ATOM 794 C C . LEU A 1 92 ? 10.059 -2.533 -15.749 1.00 96.50 92 LEU A C 1
ATOM 796 O O . LEU A 1 92 ? 9.270 -3.216 -15.103 1.00 96.50 92 LEU A O 1
ATOM 800 N N . PHE A 1 93 ? 11.378 -2.649 -15.607 1.00 95.81 93 PHE A N 1
ATOM 801 C CA . PHE A 1 93 ? 12.010 -3.503 -14.610 1.00 95.81 93 PHE A CA 1
ATOM 802 C C . PHE A 1 93 ? 11.612 -3.094 -13.184 1.00 95.81 93 PHE A C 1
ATOM 804 O O . PHE A 1 93 ? 11.145 -3.935 -12.416 1.00 95.81 93 PHE A O 1
ATOM 811 N N . VAL A 1 94 ? 11.747 -1.806 -12.843 1.00 95.12 94 VAL A N 1
ATOM 812 C CA . VAL A 1 94 ? 11.349 -1.285 -11.525 1.00 95.12 94 VAL A CA 1
ATOM 813 C C . VAL A 1 94 ? 9.847 -1.464 -11.303 1.00 95.12 94 VAL A C 1
ATOM 815 O O . VAL A 1 94 ? 9.446 -1.973 -10.259 1.00 95.12 94 VAL A O 1
ATOM 818 N N . LEU A 1 95 ? 9.017 -1.120 -12.292 1.00 97.00 95 LEU A N 1
ATOM 819 C CA . LEU A 1 95 ? 7.564 -1.284 -12.218 1.00 97.00 95 LEU A CA 1
ATOM 820 C C . LEU A 1 95 ? 7.157 -2.740 -12.009 1.00 97.00 95 LEU A C 1
ATOM 822 O O . LEU A 1 95 ? 6.255 -2.992 -11.222 1.00 97.00 95 LEU A O 1
ATOM 826 N N . SER A 1 96 ? 7.827 -3.696 -12.653 1.00 97.81 96 SER A N 1
ATOM 827 C CA . SER A 1 96 ? 7.566 -5.122 -12.445 1.00 97.81 96 SER A CA 1
ATOM 828 C C . SER A 1 96 ? 7.818 -5.551 -10.999 1.00 97.81 96 SER A C 1
ATOM 830 O O . SER A 1 96 ? 6.979 -6.216 -10.395 1.00 97.81 96 SER A O 1
ATOM 832 N N . ILE A 1 97 ? 8.934 -5.121 -10.404 1.00 97.06 97 ILE A N 1
ATOM 833 C CA . ILE A 1 97 ? 9.246 -5.432 -9.002 1.00 97.06 97 ILE A CA 1
ATOM 834 C C . ILE A 1 97 ? 8.238 -4.768 -8.062 1.00 97.06 97 ILE A C 1
ATOM 836 O O . ILE A 1 97 ? 7.749 -5.415 -7.134 1.00 97.06 97 ILE A O 1
ATOM 840 N N . VAL A 1 98 ? 7.920 -3.491 -8.298 1.00 96.12 98 VAL A N 1
ATOM 841 C CA . VAL A 1 98 ? 6.969 -2.734 -7.474 1.00 96.12 98 VAL A CA 1
ATOM 842 C C . VAL A 1 98 ? 5.574 -3.344 -7.570 1.00 96.12 98 VAL A C 1
ATOM 844 O O . VAL A 1 98 ? 4.944 -3.557 -6.542 1.00 96.12 98 VAL A O 1
ATOM 847 N N . TYR A 1 99 ? 5.107 -3.681 -8.774 1.00 97.81 99 TYR A N 1
ATOM 848 C CA . TYR A 1 99 ? 3.790 -4.269 -9.007 1.00 97.81 99 TYR A CA 1
ATOM 849 C C . TYR A 1 99 ? 3.648 -5.630 -8.323 1.00 97.81 99 TYR A C 1
ATOM 851 O O . TYR A 1 99 ? 2.664 -5.859 -7.615 1.00 97.81 99 TYR A O 1
ATOM 859 N N . PHE A 1 100 ? 4.646 -6.504 -8.490 1.00 98.06 100 PHE A N 1
ATOM 860 C CA . PHE A 1 100 ? 4.691 -7.800 -7.823 1.00 98.06 100 PHE A CA 1
ATOM 861 C C . PHE A 1 100 ? 4.698 -7.648 -6.301 1.00 98.06 100 PHE A C 1
ATOM 863 O O . PHE A 1 100 ? 3.855 -8.227 -5.620 1.00 98.06 100 PHE A O 1
ATOM 870 N N . THR A 1 101 ? 5.613 -6.832 -5.769 1.00 96.94 101 THR A N 1
ATOM 871 C CA . THR A 1 101 ? 5.752 -6.618 -4.322 1.00 96.94 101 THR A CA 1
ATOM 872 C C . THR A 1 101 ? 4.483 -6.007 -3.734 1.00 96.94 101 THR A C 1
ATOM 874 O O . THR A 1 101 ? 3.999 -6.492 -2.719 1.00 96.94 101 THR A O 1
ATOM 877 N N . PHE A 1 102 ? 3.889 -5.004 -4.385 1.00 96.94 102 PHE A N 1
ATOM 878 C CA . PHE A 1 102 ? 2.629 -4.398 -3.957 1.00 96.94 102 PHE A CA 1
ATOM 879 C C . PHE A 1 102 ? 1.530 -5.454 -3.824 1.00 96.94 102 PHE A C 1
ATOM 881 O O . PHE A 1 102 ? 0.952 -5.590 -2.747 1.00 96.94 102 PHE A O 1
ATOM 888 N N . HIS A 1 103 ? 1.270 -6.238 -4.877 1.00 97.69 103 HIS A N 1
ATOM 889 C CA . HIS A 1 103 ? 0.204 -7.244 -4.858 1.00 97.69 103 HIS A CA 1
ATOM 890 C C . HIS A 1 103 ? 0.487 -8.372 -3.869 1.00 97.69 103 HIS A C 1
ATOM 892 O O . HIS A 1 103 ? -0.419 -8.770 -3.141 1.00 97.69 103 HIS A O 1
ATOM 898 N N . LEU A 1 104 ? 1.737 -8.833 -3.784 1.00 96.50 104 LEU A N 1
ATOM 899 C CA . LEU A 1 104 ? 2.141 -9.856 -2.828 1.00 96.50 104 LEU A CA 1
ATOM 900 C C . LEU A 1 104 ? 1.958 -9.386 -1.382 1.00 96.50 104 LEU A C 1
ATOM 902 O O . LEU A 1 104 ? 1.436 -10.138 -0.563 1.00 96.50 104 LEU A O 1
ATOM 906 N N . LEU A 1 105 ? 2.378 -8.163 -1.056 1.00 96.69 105 LEU A N 1
ATOM 907 C CA . LEU A 1 105 ? 2.415 -7.701 0.328 1.00 96.69 105 LEU A CA 1
ATOM 908 C C . LEU A 1 105 ? 1.052 -7.251 0.854 1.00 96.69 105 LEU A C 1
ATOM 910 O O . LEU A 1 105 ? 0.742 -7.550 2.004 1.00 96.69 105 LEU A O 1
ATOM 914 N N . TRP A 1 106 ? 0.246 -6.546 0.055 1.00 96.19 106 TRP A N 1
ATOM 915 C CA . TRP A 1 106 ? -1.110 -6.156 0.477 1.00 96.19 106 TRP A CA 1
ATOM 916 C C . TRP A 1 106 ? -2.113 -5.937 -0.659 1.00 96.19 106 TRP A C 1
ATOM 918 O O . TRP A 1 106 ? -3.314 -5.889 -0.400 1.00 96.19 106 TRP A O 1
ATOM 928 N N . GLY A 1 107 ? -1.661 -5.780 -1.903 1.00 97.25 107 GLY A N 1
ATOM 929 C CA . GLY A 1 107 ? -2.486 -5.329 -3.020 1.00 97.25 107 GLY A CA 1
ATOM 930 C C . GLY A 1 107 ? -3.602 -6.297 -3.409 1.00 97.25 107 GLY A C 1
ATOM 931 O O . GLY A 1 107 ? -4.639 -5.855 -3.894 1.00 97.25 107 GLY A O 1
ATOM 932 N N . MET A 1 108 ? -3.463 -7.597 -3.131 1.00 97.31 108 MET A N 1
ATOM 933 C CA . MET A 1 108 ? -4.571 -8.531 -3.359 1.00 97.31 108 MET A CA 1
ATOM 934 C C . MET A 1 108 ? -5.784 -8.253 -2.448 1.00 97.31 108 MET A C 1
ATOM 936 O O . MET A 1 108 ? -6.904 -8.559 -2.841 1.00 97.31 108 MET A O 1
ATOM 940 N N . ASN A 1 109 ? -5.616 -7.582 -1.297 1.00 96.81 109 ASN A N 1
ATOM 941 C CA . ASN A 1 109 ? -6.737 -7.235 -0.410 1.00 96.81 109 ASN A CA 1
ATOM 942 C C . ASN A 1 109 ? -7.748 -6.247 -1.024 1.00 96.81 109 ASN A C 1
ATOM 944 O O . ASN A 1 109 ? -8.858 -6.135 -0.511 1.00 96.81 109 ASN A O 1
ATOM 948 N N . TYR A 1 110 ? -7.399 -5.533 -2.099 1.00 95.50 110 TYR A N 1
ATOM 949 C CA . TYR A 1 110 ? -8.337 -4.638 -2.795 1.00 95.50 110 TYR A CA 1
ATOM 950 C C . TYR A 1 110 ? -9.373 -5.388 -3.642 1.00 95.50 110 TYR A C 1
ATOM 952 O O . TYR A 1 110 ? -10.353 -4.792 -4.074 1.00 95.50 110 TYR A O 1
ATOM 960 N N . TYR A 1 111 ? -9.169 -6.686 -3.865 1.00 95.62 111 TYR A N 1
ATOM 961 C CA . TYR A 1 111 ? -10.045 -7.539 -4.667 1.00 95.62 111 TYR A CA 1
ATOM 962 C C . TYR A 1 111 ? -10.859 -8.517 -3.798 1.00 95.62 111 TYR A C 1
ATOM 964 O O . TYR A 1 111 ? -11.317 -9.550 -4.281 1.00 95.62 111 TYR A O 1
ATOM 972 N N . ARG A 1 112 ? -11.001 -8.215 -2.500 1.00 94.19 112 ARG A N 1
ATOM 973 C CA . ARG A 1 112 ? -11.843 -8.966 -1.556 1.00 94.19 112 ARG A CA 1
ATOM 974 C C . ARG A 1 112 ? -13.326 -8.798 -1.882 1.00 94.19 112 ARG A C 1
ATOM 976 O O . ARG A 1 112 ? -13.712 -7.879 -2.605 1.00 94.19 112 ARG A O 1
ATOM 983 N N . GLN A 1 113 ? -14.160 -9.660 -1.300 1.00 88.94 113 GLN A N 1
ATOM 984 C CA . GLN A 1 113 ? -15.607 -9.496 -1.393 1.00 88.94 113 GLN A CA 1
ATOM 985 C C . GLN A 1 113 ? -16.054 -8.130 -0.829 1.00 88.94 113 GLN A C 1
ATOM 987 O O . GLN A 1 113 ? -15.621 -7.753 0.267 1.00 88.94 113 GLN A O 1
ATOM 992 N N . PRO A 1 114 ? -16.938 -7.399 -1.533 1.00 86.75 114 PRO A N 1
ATOM 993 C CA . PRO A 1 114 ? -17.543 -6.180 -1.010 1.00 86.75 114 PRO A CA 1
ATOM 994 C C . PRO A 1 114 ? -18.285 -6.432 0.305 1.00 86.75 114 PRO A C 1
ATOM 996 O O . PRO A 1 114 ? -18.981 -7.438 0.461 1.00 86.75 114 PRO A O 1
ATOM 999 N N . LEU A 1 115 ? -18.188 -5.488 1.244 1.00 83.25 115 LEU A N 1
ATOM 1000 C CA . LEU A 1 115 ? -18.788 -5.636 2.574 1.00 83.25 115 LEU A CA 1
ATOM 1001 C C . LEU A 1 115 ? -20.306 -5.830 2.517 1.00 83.25 115 LEU A C 1
ATOM 1003 O O . LEU A 1 115 ? -20.831 -6.628 3.285 1.00 83.25 115 LEU A O 1
ATOM 1007 N N . ALA A 1 116 ? -21.017 -5.176 1.599 1.00 82.88 116 ALA A N 1
ATOM 1008 C CA . ALA A 1 116 ? -22.457 -5.381 1.488 1.00 82.88 116 ALA A CA 1
ATOM 1009 C C . ALA A 1 116 ? -22.860 -6.773 1.029 1.00 82.88 116 ALA A C 1
ATOM 1011 O O . ALA A 1 116 ? -23.883 -7.273 1.482 1.00 82.88 116 ALA A O 1
ATOM 1012 N N . GLN A 1 117 ? -22.054 -7.426 0.190 1.00 81.94 117 GLN A N 1
ATOM 1013 C CA . GLN A 1 117 ? -22.289 -8.831 -0.140 1.00 81.94 117 GLN A CA 1
ATOM 1014 C C . GLN A 1 117 ? -22.041 -9.701 1.095 1.00 81.94 117 GLN A C 1
ATOM 1016 O O . GLN A 1 117 ? -22.866 -10.551 1.419 1.00 81.94 117 GLN A O 1
ATOM 1021 N N . LYS A 1 118 ? -20.964 -9.414 1.841 1.00 78.69 118 LYS A N 1
ATOM 1022 C CA . LYS A 1 118 ? -20.607 -10.134 3.072 1.00 78.69 118 LYS A CA 1
ATOM 1023 C C . LYS A 1 118 ? -21.674 -10.021 4.167 1.00 78.69 118 LYS A C 1
ATOM 1025 O O . LYS A 1 118 ? -21.922 -10.992 4.872 1.00 78.69 118 LYS A O 1
ATOM 1030 N N . PHE A 1 119 ? -22.311 -8.860 4.299 1.00 77.56 119 PHE A N 1
ATOM 1031 C CA . PHE A 1 119 ? -23.331 -8.589 5.317 1.00 77.56 119 PHE A CA 1
ATOM 1032 C C . PHE A 1 119 ? -24.772 -8.624 4.790 1.00 77.56 119 PHE A C 1
ATOM 1034 O O . PHE A 1 119 ? -25.696 -8.288 5.527 1.00 77.56 119 PHE A O 1
ATOM 1041 N N . ALA A 1 120 ? -24.975 -9.028 3.531 1.00 79.81 120 ALA A N 1
ATOM 1042 C CA . ALA A 1 120 ? -26.275 -9.022 2.856 1.00 79.81 120 ALA A CA 1
ATOM 1043 C C . ALA A 1 120 ? -27.025 -7.675 2.972 1.00 79.81 120 ALA A C 1
ATOM 1045 O O . ALA A 1 120 ? -28.249 -7.633 3.117 1.00 79.81 120 ALA A O 1
ATOM 1046 N N . PHE A 1 121 ? -26.292 -6.560 2.912 1.00 79.44 121 PHE A N 1
ATOM 1047 C CA . PHE A 1 121 ? -26.893 -5.232 2.890 1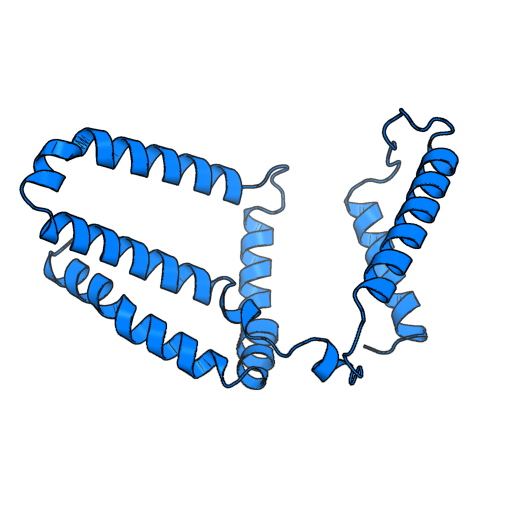.00 79.44 121 PHE A CA 1
ATOM 1048 C C . PHE A 1 121 ? -27.456 -4.931 1.500 1.00 79.44 121 PHE A C 1
ATOM 1050 O O . PHE A 1 121 ? -26.783 -5.109 0.484 1.00 79.44 121 PHE A O 1
ATOM 1057 N N . ASN A 1 122 ? -28.689 -4.425 1.450 1.00 68.38 122 ASN A N 1
ATOM 1058 C CA . ASN A 1 122 ? -29.252 -3.863 0.226 1.00 68.38 122 ASN A CA 1
ATOM 1059 C C . ASN A 1 122 ? -28.613 -2.490 -0.030 1.00 68.38 122 ASN A C 1
ATOM 1061 O O . ASN A 1 122 ? -29.073 -1.469 0.475 1.00 68.38 122 ASN A O 1
ATOM 1065 N N . GLU A 1 123 ? -27.528 -2.474 -0.802 1.00 66.75 123 GLU A N 1
ATOM 1066 C CA . GLU A 1 123 ? -26.801 -1.260 -1.177 1.00 66.75 123 GLU A CA 1
ATOM 1067 C C . GLU A 1 123 ? -27.564 -0.441 -2.220 1.00 66.75 123 GLU A C 1
ATOM 1069 O O . GLU A 1 123 ? -27.400 -0.615 -3.428 1.00 66.75 123 GLU A O 1
ATOM 1074 N N . LYS A 1 124 ? -28.366 0.509 -1.738 1.00 71.12 124 LYS A N 1
ATOM 1075 C CA . LYS A 1 124 ? -28.559 1.802 -2.402 1.00 71.12 124 LYS A CA 1
ATOM 1076 C C . LYS A 1 124 ? -28.649 2.873 -1.325 1.00 71.12 124 LYS A C 1
ATOM 1078 O O . LYS A 1 124 ? -29.678 2.997 -0.671 1.00 71.12 124 LYS A O 1
ATOM 1083 N N . HIS A 1 125 ? -27.572 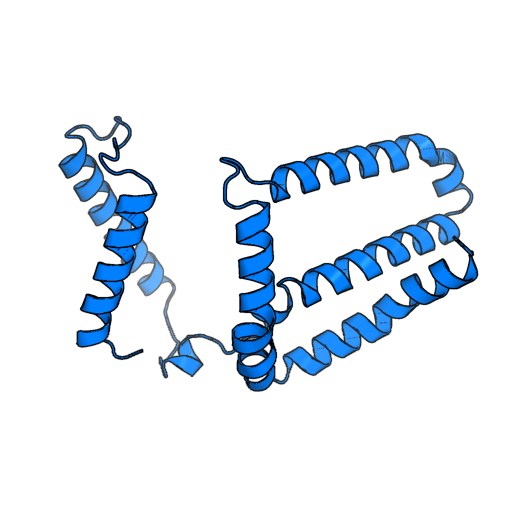3.626 -1.151 1.00 78.06 125 HIS A N 1
ATOM 1084 C CA . HIS A 1 125 ? -27.587 4.854 -0.364 1.00 78.06 125 HIS A CA 1
ATOM 1085 C C . HIS A 1 125 ? -27.637 6.033 -1.328 1.00 78.06 125 HIS A C 1
ATOM 1087 O O . HIS A 1 125 ? -26.978 6.014 -2.369 1.00 78.06 125 HIS A O 1
ATOM 1093 N N . SER A 1 126 ? -28.450 7.028 -1.004 1.00 87.56 126 SER A N 1
ATOM 1094 C CA . SER A 1 126 ? -28.482 8.291 -1.730 1.00 87.56 126 SER A CA 1
ATOM 1095 C C . SER A 1 126 ? -27.404 9.236 -1.202 1.00 87.56 126 SER A C 1
ATOM 1097 O O . SER A 1 126 ? -26.967 9.120 -0.055 1.00 87.56 126 SER A O 1
ATOM 1099 N N . ASP A 1 127 ? -27.019 10.226 -2.007 1.00 90.69 127 ASP A N 1
ATOM 1100 C CA . ASP A 1 127 ? -26.138 11.305 -1.546 1.00 90.69 127 ASP A CA 1
ATOM 1101 C C . ASP A 1 127 ? -26.727 12.012 -0.310 1.00 90.69 127 ASP A C 1
ATOM 1103 O O . ASP A 1 127 ? -25.991 12.415 0.589 1.00 90.69 127 ASP A O 1
ATOM 1107 N N . HIS A 1 128 ? -28.060 12.087 -0.213 1.00 92.94 128 HIS A N 1
ATOM 1108 C CA . HIS A 1 128 ? -28.760 12.632 0.950 1.00 92.94 128 HIS A CA 1
ATOM 1109 C C . HIS A 1 128 ? -28.531 11.819 2.229 1.00 92.94 128 HIS A C 1
ATOM 1111 O O . HIS A 1 128 ? -28.336 12.418 3.285 1.00 92.94 128 HIS A O 1
ATOM 1117 N N . ASP A 1 129 ? -28.500 10.484 2.154 1.00 91.06 129 ASP A N 1
ATOM 1118 C CA . ASP A 1 129 ? -28.230 9.633 3.322 1.00 91.06 129 ASP A CA 1
ATOM 1119 C C . ASP A 1 129 ? -26.807 9.858 3.849 1.00 91.06 129 ASP A C 1
ATOM 1121 O O . ASP A 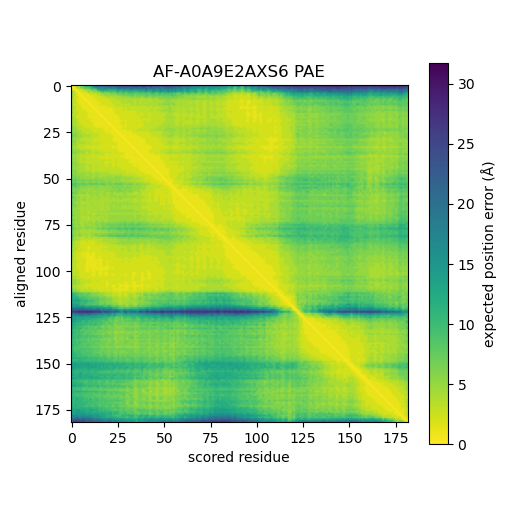1 129 ? -26.580 9.924 5.059 1.00 91.06 129 ASP A O 1
ATOM 1125 N N . ILE A 1 130 ? -25.846 10.023 2.934 1.00 92.75 130 ILE A N 1
ATOM 1126 C CA . ILE A 1 130 ? -24.446 10.297 3.270 1.00 92.75 130 ILE A CA 1
ATOM 1127 C C . ILE A 1 130 ? -24.316 11.683 3.905 1.00 92.75 130 ILE A C 1
ATOM 1129 O O . ILE A 1 130 ? -23.677 11.814 4.948 1.00 92.75 130 ILE A O 1
ATOM 1133 N N . ILE A 1 131 ? -24.940 12.705 3.313 1.00 96.56 131 ILE A N 1
ATOM 1134 C CA . ILE A 1 131 ? -24.948 14.066 3.867 1.00 96.56 131 ILE A CA 1
ATOM 1135 C C . ILE A 1 131 ? -25.564 14.062 5.270 1.00 96.56 131 ILE A C 1
ATOM 1137 O O . ILE A 1 131 ? -24.942 14.569 6.202 1.00 96.56 131 ILE A O 1
ATOM 1141 N N . GLY A 1 132 ? -26.719 13.416 5.452 1.00 96.88 132 GLY A N 1
ATOM 1142 C CA . GLY A 1 132 ? -27.372 13.316 6.758 1.00 96.88 132 GLY A CA 1
ATOM 1143 C C . GLY A 1 132 ? -26.506 12.604 7.802 1.00 96.88 132 GLY A C 1
ATOM 1144 O O . GLY A 1 132 ? -26.400 13.060 8.941 1.00 96.88 132 GLY A O 1
ATOM 1145 N N . LEU A 1 133 ? -25.816 11.521 7.423 1.00 95.94 133 LEU A N 1
ATOM 1146 C CA . LEU A 1 133 ? -24.860 10.852 8.308 1.00 95.94 133 LEU A CA 1
ATOM 1147 C C . LEU A 1 133 ? -23.715 11.791 8.710 1.00 95.94 133 LEU A C 1
ATOM 1149 O O . LEU A 1 133 ? -23.362 11.856 9.888 1.00 95.94 133 LEU A O 1
ATOM 1153 N N . VAL A 1 134 ? -23.140 12.519 7.751 1.00 97.44 134 VAL A N 1
ATOM 1154 C CA . VAL A 1 134 ? -22.048 13.467 8.006 1.00 97.44 134 VAL A CA 1
ATOM 1155 C C . VAL A 1 134 ? -22.500 14.576 8.954 1.00 97.44 134 VAL A C 1
ATOM 1157 O O . VAL A 1 134 ? -21.789 14.866 9.914 1.00 97.44 134 VAL A O 1
ATOM 1160 N N . GLU A 1 135 ? -23.691 15.143 8.761 1.00 98.19 135 GLU A N 1
ATOM 1161 C CA . GLU A 1 135 ? -24.257 16.158 9.658 1.00 98.19 135 GLU A CA 1
ATOM 1162 C C . GLU A 1 135 ? -24.409 15.633 11.093 1.00 98.19 135 GLU A C 1
ATOM 1164 O O . GLU A 1 135 ? -23.966 16.280 12.048 1.00 98.19 135 GLU A O 1
ATOM 1169 N N . VAL A 1 136 ? -24.948 14.420 11.260 1.00 98.19 136 VAL A N 1
ATOM 1170 C CA . VAL A 1 136 ? -25.064 13.772 12.5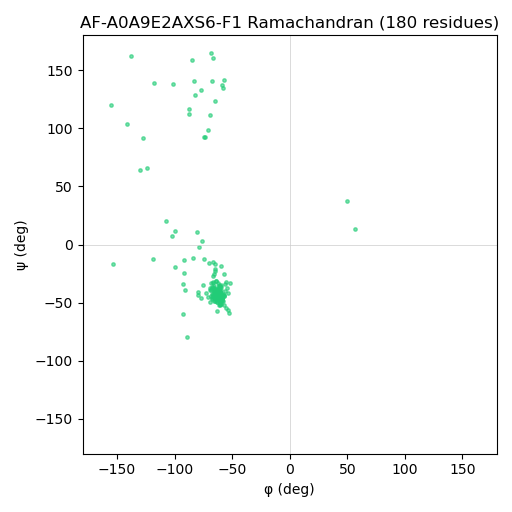76 1.00 98.19 136 VAL A CA 1
ATOM 1171 C C . VAL A 1 136 ? -23.688 13.546 13.211 1.00 98.19 136 VAL A C 1
ATOM 1173 O O . VAL A 1 136 ? -23.518 13.769 14.413 1.00 98.19 136 VAL A O 1
ATOM 1176 N N . LEU A 1 137 ? -22.693 13.114 12.432 1.00 98.12 137 LEU A N 1
ATOM 1177 C CA . LEU A 1 137 ? -21.333 12.891 12.923 1.00 98.12 137 LEU A CA 1
ATOM 1178 C C . LEU A 1 137 ? -20.638 14.198 13.314 1.00 98.12 137 LEU A C 1
ATOM 1180 O O . LEU A 1 137 ? -19.944 14.214 14.331 1.00 98.12 137 LEU A O 1
ATOM 1184 N N . ILE A 1 138 ? -20.851 15.290 12.574 1.00 97.62 138 ILE A N 1
ATOM 1185 C CA . ILE A 1 138 ? -20.337 16.622 12.920 1.00 97.62 138 ILE A CA 1
ATOM 1186 C C . ILE A 1 138 ? -20.895 17.056 14.276 1.00 97.62 138 ILE A C 1
ATOM 1188 O O . ILE A 1 138 ? -20.125 17.400 15.173 1.00 97.62 138 ILE A O 1
ATOM 1192 N N . LEU A 1 139 ? -22.217 16.978 14.460 1.00 97.56 139 LEU A N 1
ATOM 1193 C CA . LEU A 1 139 ? -22.862 17.357 15.719 1.00 97.56 139 LEU A CA 1
ATOM 1194 C C . LEU A 1 139 ? -22.334 16.529 16.895 1.00 97.56 139 LEU A C 1
ATOM 1196 O O . LEU A 1 139 ? -21.910 17.096 17.901 1.00 97.56 139 LEU A O 1
ATOM 1200 N N . LYS A 1 140 ? -22.279 15.199 16.748 1.00 97.81 140 LYS A N 1
ATOM 1201 C CA . LYS A 1 140 ? -21.763 14.305 17.796 1.00 97.81 140 LYS A CA 1
ATOM 1202 C C . LYS A 1 140 ? -20.294 14.563 18.113 1.00 97.81 140 LYS A C 1
ATOM 1204 O O . LYS A 1 140 ? -19.913 14.546 19.279 1.00 97.81 140 LYS A O 1
ATOM 1209 N N . THR A 1 141 ? -19.467 14.798 17.098 1.00 96.06 141 THR A N 1
ATOM 1210 C CA . THR A 1 141 ? -18.035 15.063 17.287 1.00 96.06 141 THR A CA 1
ATOM 1211 C C . THR A 1 141 ? -17.824 16.378 18.030 1.00 96.06 141 THR A C 1
ATOM 1213 O O . THR A 1 141 ? -17.062 16.407 18.993 1.00 96.06 141 THR A O 1
ATOM 1216 N N . ASN A 1 142 ? -18.545 17.436 17.651 1.00 95.31 142 ASN A N 1
ATOM 1217 C CA . ASN A 1 142 ? -18.473 18.739 18.316 1.00 95.31 142 ASN A CA 1
ATOM 1218 C C . ASN A 1 142 ? -18.961 18.669 19.769 1.00 95.31 142 ASN A C 1
ATOM 1220 O O . ASN A 1 142 ? -18.330 19.233 20.663 1.00 95.31 142 ASN A O 1
ATOM 1224 N N . GLU A 1 143 ? -20.053 17.943 20.019 1.00 96.50 143 GLU A N 1
ATOM 1225 C CA . GLU A 1 143 ? -20.567 17.725 21.371 1.00 96.50 143 GLU A CA 1
ATOM 1226 C C . GLU A 1 143 ? -19.554 16.962 22.236 1.00 96.50 143 GLU A C 1
ATOM 1228 O O . GLU A 1 143 ? -19.294 17.350 23.375 1.00 96.50 143 GLU A O 1
ATOM 1233 N N . LEU A 1 144 ? -18.947 15.898 21.700 1.00 95.88 144 LEU A N 1
ATOM 1234 C CA . LEU A 1 144 ? -17.929 15.118 22.405 1.00 95.88 144 LEU A CA 1
ATOM 1235 C C . LEU A 1 144 ? -16.662 15.933 22.672 1.00 95.88 144 LEU A C 1
ATOM 1237 O O . LEU A 1 144 ? -16.151 15.877 23.789 1.00 95.88 144 LEU A O 1
ATOM 1241 N N . GLN A 1 145 ? -16.192 16.704 21.687 1.00 95.75 145 GLN A N 1
ATOM 1242 C CA . GLN A 1 145 ? -15.067 17.627 21.829 1.00 95.75 145 GLN A CA 1
ATOM 1243 C C . GLN A 1 145 ? -15.310 18.554 23.020 1.00 95.75 145 GLN A C 1
ATOM 1245 O O . GLN A 1 145 ? -14.556 18.509 23.989 1.00 95.75 145 GLN A O 1
ATOM 1250 N N . PHE A 1 146 ? -16.412 19.313 22.998 1.00 95.88 146 PHE A N 1
ATOM 1251 C CA . PHE A 1 146 ? -16.739 20.243 24.077 1.00 95.88 146 PHE A CA 1
ATOM 1252 C C . PHE A 1 146 ? -16.929 19.529 25.421 1.00 95.88 146 PHE A C 1
ATOM 1254 O O . PHE A 1 146 ? -16.448 20.004 26.443 1.00 95.88 146 PHE A O 1
ATOM 1261 N N . ARG A 1 147 ? -17.561 18.351 25.444 1.00 95.94 147 ARG A N 1
ATOM 1262 C CA . ARG A 1 147 ? -17.739 17.574 26.679 1.00 95.94 147 ARG A CA 1
ATOM 1263 C C . ARG A 1 147 ? -16.405 17.165 27.309 1.00 95.94 147 ARG A C 1
ATOM 1265 O O . ARG A 1 147 ? -16.296 17.175 28.533 1.00 95.94 147 ARG A O 1
ATOM 1272 N N . ILE A 1 148 ? -15.410 16.804 26.499 1.00 95.06 148 ILE A N 1
ATOM 1273 C CA . ILE A 1 148 ? -14.103 16.339 26.978 1.00 95.06 148 ILE A CA 1
ATOM 1274 C C . ILE A 1 148 ? -13.202 17.510 27.386 1.00 95.06 148 ILE A C 1
ATOM 1276 O O . ILE A 1 148 ? -12.540 17.431 28.418 1.00 95.06 148 ILE A O 1
ATOM 1280 N N . THR A 1 149 ? -13.158 18.580 26.592 1.00 96.00 149 THR A N 1
ATOM 1281 C CA . THR A 1 149 ? -12.188 19.673 26.776 1.00 96.00 149 THR A CA 1
ATOM 1282 C C . THR A 1 149 ? -12.761 20.892 27.493 1.00 96.00 149 THR A C 1
ATOM 1284 O O . THR A 1 149 ? -11.990 21.704 27.992 1.00 96.00 149 THR A O 1
ATOM 1287 N N . GLN A 1 150 ? -14.092 21.037 27.522 1.00 95.00 150 GLN A N 1
ATOM 1288 C CA . GLN A 1 150 ? -14.818 22.259 27.910 1.00 95.00 150 GLN A CA 1
ATOM 1289 C C . GLN A 1 150 ? -14.425 23.502 27.082 1.00 95.00 150 GLN A C 1
ATOM 1291 O O . GLN A 1 150 ? -14.781 24.624 27.431 1.00 95.00 150 GLN A O 1
ATOM 1296 N N . ASP A 1 151 ? -13.713 23.299 25.968 1.00 93.19 151 ASP A N 1
ATOM 1297 C CA . ASP A 1 151 ? -13.215 24.338 25.068 1.00 93.19 151 ASP A CA 1
ATOM 1298 C C . ASP A 1 151 ? -13.011 23.755 23.662 1.00 93.19 151 ASP A C 1
ATOM 1300 O O . ASP A 1 151 ? -12.224 22.829 23.442 1.00 93.19 151 ASP A O 1
ATOM 1304 N N . THR A 1 152 ? -13.707 24.310 22.677 1.00 91.12 152 THR A N 1
ATOM 1305 C CA . THR A 1 152 ? -13.651 23.829 21.294 1.00 91.12 152 THR A CA 1
ATOM 1306 C C . THR A 1 152 ? -12.282 24.002 20.631 1.00 91.12 152 THR A C 1
ATOM 1308 O O . THR A 1 152 ? -12.006 23.298 19.664 1.00 91.12 152 THR A O 1
ATOM 1311 N N . ALA A 1 153 ? -11.427 24.903 21.123 1.00 92.44 153 ALA A N 1
ATOM 1312 C CA . ALA A 1 153 ? -10.108 25.183 20.553 1.00 92.44 153 ALA A CA 1
ATOM 1313 C C . ALA A 1 153 ? -8.973 24.342 21.166 1.00 92.44 153 ALA A C 1
ATOM 1315 O O . ALA A 1 153 ? -7.876 24.295 20.606 1.00 92.44 153 ALA A O 1
ATOM 1316 N N . LEU A 1 154 ? -9.207 23.673 22.301 1.00 94.56 154 LEU A N 1
ATOM 1317 C CA . LEU A 1 154 ? -8.183 22.863 22.961 1.00 94.56 154 LEU A CA 1
ATOM 1318 C C . LEU A 1 154 ? -8.069 21.466 22.349 1.00 94.56 154 LEU A C 1
ATOM 1320 O O . LEU A 1 154 ? -9.058 20.807 22.037 1.00 94.56 154 LEU A O 1
ATOM 1324 N N . ALA A 1 155 ? -6.837 20.973 22.225 1.00 93.25 155 ALA A N 1
ATOM 1325 C CA . ALA A 1 155 ? -6.596 19.590 21.835 1.00 93.25 155 ALA A CA 1
ATOM 1326 C C . ALA A 1 155 ? -7.068 18.622 22.934 1.00 93.25 155 ALA A C 1
ATOM 1328 O O . ALA A 1 155 ? -6.854 18.860 24.125 1.00 93.25 155 ALA A O 1
ATOM 1329 N N . VAL A 1 156 ? -7.667 17.498 22.533 1.00 94.00 156 VAL A N 1
ATOM 1330 C CA . VAL A 1 156 ? -8.048 16.426 23.463 1.00 94.00 156 VAL A CA 1
ATOM 1331 C C . VAL A 1 156 ? -6.794 15.810 24.080 1.00 94.00 156 VAL A C 1
ATOM 1333 O O . VAL A 1 156 ? -5.936 15.284 23.371 1.00 94.00 156 VAL A O 1
ATOM 1336 N N . ASN A 1 157 ? -6.716 15.819 25.411 1.00 92.00 157 ASN A N 1
ATOM 1337 C CA . ASN A 1 157 ? -5.699 15.074 26.140 1.00 92.00 157 ASN A CA 1
ATOM 1338 C C . ASN A 1 157 ? -6.193 13.644 26.393 1.00 92.00 157 ASN A C 1
ATOM 1340 O O . ASN A 1 157 ? -7.189 13.442 27.087 1.00 92.00 157 ASN A O 1
ATOM 1344 N N . ILE A 1 158 ? -5.510 12.655 25.821 1.00 91.31 158 ILE A N 1
ATOM 1345 C CA . ILE A 1 158 ? -5.876 11.244 25.961 1.00 91.31 158 ILE A CA 1
ATOM 1346 C C . ILE A 1 158 ? -5.199 10.695 27.226 1.00 91.31 158 ILE A C 1
ATOM 1348 O O . ILE A 1 158 ? -3.979 10.533 27.228 1.00 91.31 158 ILE A O 1
ATOM 1352 N N . PRO A 1 159 ? -5.954 10.346 28.287 1.00 93.00 159 PRO A N 1
ATOM 1353 C CA . PRO A 1 159 ? -5.379 9.936 29.571 1.00 93.00 159 PRO A CA 1
ATOM 1354 C C . PRO A 1 159 ? -4.912 8.471 29.582 1.00 93.00 159 PRO A C 1
ATOM 1356 O O . PRO A 1 159 ? -4.638 7.921 30.644 1.00 93.00 159 PRO A O 1
ATOM 1359 N N . TYR A 1 160 ? -4.871 7.818 28.419 1.00 93.75 160 TYR A N 1
ATOM 1360 C CA . TYR A 1 160 ? -4.577 6.398 28.274 1.00 93.75 160 TYR A CA 1
ATOM 1361 C C . TYR A 1 160 ? -3.314 6.194 27.445 1.00 93.75 160 TYR A C 1
ATOM 1363 O O . TYR A 1 160 ? -3.123 6.812 26.396 1.00 93.75 160 TYR A O 1
ATOM 1371 N N . SER A 1 161 ? -2.485 5.248 27.867 1.00 93.50 161 SER A N 1
ATOM 1372 C CA . SER A 1 161 ? -1.404 4.719 27.044 1.00 93.50 161 SER A CA 1
ATOM 1373 C C . SER A 1 161 ? -1.950 3.942 25.840 1.00 93.50 161 SER A C 1
ATOM 1375 O O . SER A 1 161 ? -3.077 3.441 25.838 1.00 93.50 161 SER A O 1
ATOM 1377 N N . LYS A 1 162 ? -1.114 3.757 24.810 1.00 87.12 162 LYS A N 1
ATOM 1378 C CA . LYS A 1 162 ? -1.467 2.952 23.625 1.00 87.12 162 LYS A CA 1
ATOM 1379 C C . LYS A 1 162 ? -1.928 1.532 23.991 1.00 87.12 162 LYS A C 1
ATOM 1381 O O . LYS A 1 162 ? -2.862 1.024 23.378 1.00 87.12 162 LYS A O 1
ATOM 1386 N N . ASN A 1 163 ? -1.311 0.916 25.002 1.00 89.81 163 ASN A N 1
ATOM 1387 C CA . ASN A 1 163 ? -1.667 -0.430 25.460 1.00 89.81 163 ASN A CA 1
ATOM 1388 C C . ASN A 1 163 ? -3.037 -0.458 26.147 1.00 89.81 163 ASN A C 1
ATOM 1390 O O . ASN A 1 163 ? -3.816 -1.382 25.930 1.00 89.81 163 ASN A O 1
ATOM 1394 N N . GLU A 1 164 ? -3.363 0.564 26.938 1.00 95.31 164 GLU A N 1
ATOM 1395 C CA . GLU A 1 164 ? -4.685 0.676 27.559 1.00 95.31 164 GLU A CA 1
ATOM 1396 C C . GLU A 1 164 ? -5.776 0.896 26.514 1.00 95.31 164 GLU A C 1
ATOM 1398 O O . GLU A 1 164 ? -6.817 0.245 26.581 1.00 95.31 164 GLU A O 1
ATOM 1403 N N . ILE A 1 165 ? -5.525 1.756 25.521 1.00 93.94 165 ILE A N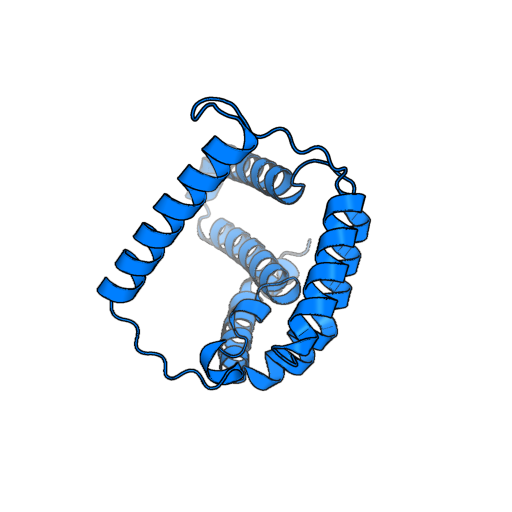 1
ATOM 1404 C CA . ILE A 1 165 ? -6.435 1.950 24.385 1.00 93.94 165 ILE A CA 1
ATOM 1405 C C . ILE A 1 165 ? -6.642 0.621 23.654 1.00 93.94 165 ILE A C 1
ATOM 1407 O O . ILE A 1 165 ? -7.778 0.240 23.385 1.00 93.94 165 ILE A O 1
ATOM 1411 N N . PHE A 1 166 ? -5.567 -0.123 23.379 1.00 91.12 166 PHE A N 1
ATOM 1412 C CA . PHE A 1 166 ? -5.652 -1.425 22.719 1.00 91.12 166 PHE A CA 1
ATOM 1413 C C . PHE A 1 166 ? -6.496 -2.433 23.514 1.00 91.12 166 PHE A C 1
ATOM 1415 O O . PHE A 1 166 ? -7.406 -3.047 22.958 1.00 91.12 166 PHE A O 1
ATOM 1422 N N . ASN A 1 167 ? -6.267 -2.552 24.824 1.00 95.44 167 ASN A N 1
ATOM 1423 C CA . ASN A 1 167 ? -7.039 -3.448 25.689 1.00 95.44 167 ASN A CA 1
ATOM 1424 C C . ASN A 1 167 ? -8.520 -3.050 25.764 1.00 95.44 167 ASN A C 1
ATOM 1426 O O . ASN A 1 167 ? -9.394 -3.914 25.698 1.00 95.44 167 ASN A O 1
ATOM 1430 N N . LYS A 1 168 ? -8.820 -1.747 25.852 1.00 95.25 168 LYS A N 1
ATOM 1431 C CA . LYS A 1 168 ? -10.200 -1.238 25.810 1.00 95.25 168 LYS A CA 1
ATOM 1432 C C . LYS A 1 168 ? -10.887 -1.583 24.490 1.00 95.25 168 LYS A C 1
ATOM 1434 O O . LYS A 1 168 ? -12.050 -1.973 24.511 1.00 95.25 168 LYS A O 1
ATOM 1439 N N . THR A 1 169 ? -10.171 -1.502 23.369 1.00 94.12 169 THR A N 1
ATOM 1440 C CA . THR A 1 169 ? -10.687 -1.900 22.053 1.00 94.12 169 THR A CA 1
ATOM 1441 C C . THR A 1 169 ? -11.047 -3.385 22.011 1.00 94.12 169 THR A C 1
ATOM 1443 O O . THR A 1 169 ? -12.134 -3.717 21.548 1.00 94.12 169 THR A O 1
ATOM 1446 N N . LEU A 1 170 ? -10.196 -4.276 22.540 1.00 93.50 170 LEU A N 1
ATOM 1447 C CA . LEU A 1 170 ? -10.505 -5.713 22.618 1.00 93.50 170 LEU A CA 1
ATOM 1448 C C . LEU A 1 170 ? -11.783 -5.977 23.425 1.00 93.50 170 LEU A C 1
ATOM 1450 O O . LEU A 1 170 ? -12.674 -6.675 22.953 1.00 93.50 170 LEU A O 1
ATOM 1454 N N . ILE A 1 171 ? -11.909 -5.354 24.601 1.00 95.00 171 ILE A N 1
ATOM 1455 C CA . ILE A 1 171 ? -13.118 -5.451 25.436 1.00 95.00 171 ILE A CA 1
ATOM 1456 C C . ILE A 1 171 ? -14.348 -4.921 24.684 1.00 95.00 171 ILE A C 1
ATOM 1458 O O . ILE A 1 171 ? -15.430 -5.499 24.773 1.00 95.00 171 ILE A O 1
ATOM 1462 N N . GLY A 1 172 ? -14.189 -3.828 23.935 1.00 94.12 172 GLY A N 1
ATOM 1463 C CA . GLY A 1 172 ? -15.240 -3.259 23.097 1.00 94.12 172 GLY A CA 1
ATOM 1464 C C . GLY A 1 172 ? -15.758 -4.252 22.057 1.00 94.12 172 GLY A C 1
ATOM 1465 O O . GLY A 1 172 ? -16.967 -4.452 21.968 1.00 94.12 172 GLY A O 1
ATOM 1466 N N . TYR A 1 173 ? -14.861 -4.920 21.326 1.00 91.88 173 TYR A N 1
ATOM 1467 C CA . TYR A 1 173 ? -15.242 -5.937 20.340 1.00 91.88 173 TYR A CA 1
ATOM 1468 C C . TYR A 1 173 ? -15.903 -7.166 20.977 1.00 91.88 173 TYR A C 1
ATOM 1470 O O . TYR A 1 173 ? -16.906 -7.639 20.448 1.00 91.88 173 TYR A O 1
ATOM 1478 N N . GLU A 1 174 ? -15.413 -7.644 22.125 1.00 92.19 174 GLU A N 1
ATOM 1479 C CA . GLU A 1 174 ? -16.048 -8.752 22.859 1.00 92.19 174 GLU A CA 1
ATOM 1480 C C . GLU A 1 174 ? -17.474 -8.412 23.314 1.00 92.19 174 GLU A C 1
ATOM 1482 O O . GLU A 1 174 ? -18.368 -9.257 23.289 1.00 92.19 174 GLU A O 1
ATOM 1487 N N . ASN A 1 175 ? -17.718 -7.159 23.706 1.00 93.56 175 ASN A N 1
ATOM 1488 C CA . ASN A 1 175 ? -19.067 -6.706 24.031 1.00 93.56 175 ASN A CA 1
ATOM 1489 C C . ASN A 1 175 ? -19.944 -6.582 22.785 1.00 93.56 175 ASN A C 1
ATOM 1491 O O . ASN A 1 175 ? -21.070 -7.067 22.806 1.00 93.56 175 ASN A O 1
ATOM 1495 N N . LEU A 1 176 ? -19.425 -5.995 21.703 1.00 92.06 176 LEU A N 1
ATOM 1496 C CA . LEU A 1 176 ? -20.169 -5.810 20.456 1.00 92.06 176 LEU A CA 1
ATOM 1497 C C . LEU A 1 176 ? -20.592 -7.144 19.829 1.00 92.06 176 LEU A C 1
ATOM 1499 O O . LEU A 1 176 ? -21.683 -7.244 19.273 1.00 92.06 176 LEU A O 1
ATOM 1503 N N . LYS A 1 177 ? -19.760 -8.183 19.969 1.00 90.88 177 LYS A N 1
ATOM 1504 C CA . LYS A 1 177 ? -20.042 -9.538 19.483 1.00 90.88 177 LYS A CA 1
ATOM 1505 C C . LYS A 1 177 ? -21.340 -10.134 20.048 1.00 90.88 177 LYS A C 1
ATOM 1507 O O . LYS A 1 177 ? -21.929 -11.009 19.420 1.00 90.88 177 LYS A O 1
ATOM 1512 N N . LYS A 1 178 ? -21.791 -9.674 21.222 1.00 90.56 178 LYS A N 1
ATOM 1513 C CA . LYS A 1 178 ? -23.054 -10.116 21.838 1.00 90.56 178 LYS A CA 1
ATOM 1514 C C . LYS A 1 178 ? -24.272 -9.666 21.029 1.00 90.56 178 LYS A C 1
ATOM 1516 O O . LYS A 1 178 ? -25.231 -10.422 20.931 1.00 90.56 178 LYS A O 1
ATOM 1521 N N . ASP A 1 179 ? -24.200 -8.471 20.447 1.00 89.88 179 ASP A N 1
ATOM 1522 C CA . ASP A 1 179 ? -25.287 -7.869 19.671 1.00 89.88 179 ASP A CA 1
ATOM 1523 C C . ASP A 1 179 ? -25.154 -8.183 18.173 1.00 89.88 179 ASP A C 1
ATOM 1525 O O . ASP A 1 179 ? -26.150 -8.383 17.480 1.00 89.88 179 ASP A O 1
ATOM 1529 N N . TYR A 1 180 ? -23.914 -8.269 17.679 1.00 81.56 180 TYR A N 1
ATOM 1530 C CA . TYR A 1 180 ? -23.583 -8.568 16.288 1.00 81.56 180 TYR A CA 1
ATOM 1531 C C . TYR A 1 180 ? -22.592 -9.736 16.234 1.00 81.56 180 TYR A C 1
ATOM 1533 O O . TYR A 1 180 ? -21.384 -9.506 16.307 1.00 81.56 180 TYR A O 1
ATOM 1541 N N . PRO A 1 181 ? -23.061 -10.990 16.121 1.00 69.38 181 PRO A N 1
ATOM 1542 C CA . PRO A 1 181 ? -22.175 -12.139 16.014 1.00 69.38 181 PRO A CA 1
ATOM 1543 C C . PRO A 1 181 ? -21.492 -12.139 14.639 1.00 69.38 181 PRO A C 1
ATOM 1545 O O . PRO A 1 181 ? -22.084 -12.545 13.640 1.00 69.38 181 PRO A O 1
ATOM 1548 N N . PHE A 1 182 ? -20.252 -11.650 14.602 1.00 61.81 182 PHE A N 1
ATOM 1549 C CA . PHE A 1 182 ? -19.319 -11.756 13.477 1.00 61.81 182 PHE A CA 1
ATOM 1550 C C . PHE A 1 182 ? -18.213 -12.780 13.764 1.00 61.81 182 PHE A C 1
ATOM 1552 O O . PHE A 1 182 ? -17.933 -13.067 14.959 1.00 61.81 182 PHE A O 1
#

Radius of gyration: 23.7 Å; Cα contacts (8 Å, |Δi|>4): 90; chains: 1; bounding box: 52×43×56 Å

pLDDT: mean 92.85, std 6.71, range [58.81, 98.38]

Foldseek 3Di:
DDPVVLQVLLVVLVVLVVVLVVCLVPQVCLVPPPVVNPQVVLVVVVCVVPVVPPDDPVVVVVVVVVVVVVVCCVVCVVVCVVCVVVVVSNVSNVVSVVSVCCCNNCVSVVSHDDVCVVVVPPDDDDPVNVVVVVVVVVVVVQVVCCVQPVDSPDDHDDPDDPVRVVVVVVVVVVVVCVVPVD

Secondary structure (DSSP, 8-state):
--HHHHHHHHHHHHHHHHHHHHHTT-HHHIIIIIIIIIHHHHHHHHHHHHTTSSS-HHHHHHHHHHHHHHHHHHHTHHHHHH-HHHHHHHHHHHHHHHHHHHHHHTGGGGGSPPHHHHTT------HHHHHHHHHHHHHHHHHHHHHHHSSTTSPPP--S-HHHHHHHHHHHHHHHHHHS--